Protein 7EOF (pdb70)

Radius of gyration: 23.8 Å; Cα contacts (8 Å, |Δi|>4): 632; chains: 2; bounding box: 89×58×44 Å

Foldseek 3Di:
DKKWWWDADPVRDIKIKIWDQDLQVLLVCLVQPDQQKKWKAWDPAHWIIMIIGHDPPDDPVNDDPVVVVLRNLVRQCRTPPSLPDFKTKMKMFGSVQWADDPVDDRRDTDGNDPVRIDIDIGGGHDVVSVVNRVVGMDDDDDDRNVVSVVVVVVVVVVVVVVVVVVVVVVVVVVVVVVVVD/DKKWFWDADPVRDIKIKIWRPDLVVVVVCLVLPAQQKKWKAWPPAAWTIMIIRHDVPDDPVNDDPRVVLLRNLVRQCGTPVRVPDFKTKMKMFGSVQWADDPVDDRRDIHGPDPVRIDIDIHGGHDPVSVVNRVVRMDDDDDDRNVVSVVVVVVVVVVVVVVVVVVVVVVVVVCVVVVVD

Structure (mmCIF, N/CA/C/O backbone):
data_7EOF
#
_entry.id   7EOF
#
_cell.length_a   74.028
_cell.length_b   74.795
_cell.length_c   103.618
_cell.angle_alpha   90.000
_cell.angle_beta   90.000
_cell.angle_gamma   90.000
#
_symmetry.space_group_name_H-M   'P 21 21 21'
#
loop_
_entity.id
_entity.type
_entity.pdbx_description
1 polymer "DNA (5'-D(*GP*AP*TP*CP*TP*AP*CP*TP*AP*GP*TP*GP*AP*TP*CP*T)-3')"
2 polymer "DNA (5'-D(*CP*AP*GP*AP*TP*CP*AP*CP*TP*AP*GP*TP*AP*GP*AP*T)-3')"
3 polymer 'Coiled-coil domain-containing protein 25'
#
loop_
_atom_site.group_PDB
_atom_site.id
_atom_site.type_symbol
_atom_site.label_atom_id
_atom_site.label_alt_id
_atom_site.label_comp_id
_atom_site.label_asym_id
_atom_site.label_entity_id
_atom_site.label_seq_id
_atom_site.pdbx_PDB_ins_code
_atom_site.Cartn_x
_atom_site.Cartn_y
_atom_site.Cartn_z
_atom_site.occupancy
_atom_site.B_iso_or_equiv
_atom_site.auth_seq_id
_atom_site.auth_comp_id
_atom_site.auth_asym_id
_atom_site.auth_atom_id
_atom_site.pdbx_PDB_model_num
ATOM 651 N N . MET C 3 14 ? -31.440 38.027 43.164 1.00 41.59 1 MET B N 1
ATOM 652 C CA . MET C 3 14 ? -31.346 37.646 41.758 1.00 44.10 1 MET B CA 1
ATOM 653 C C . MET C 3 14 ? -31.279 38.846 40.812 1.00 49.66 1 MET B C 1
ATOM 654 O O . MET C 3 14 ? -32.097 39.763 40.895 1.00 56.96 1 MET B O 1
ATOM 659 N N . VAL C 3 15 ? -30.309 38.813 39.896 1.00 57.96 2 VAL B N 1
ATOM 660 C CA . VAL C 3 15 ? -30.043 39.895 38.956 1.00 42.31 2 VAL B CA 1
ATOM 661 C C . VAL C 3 15 ? -30.017 39.327 37.543 1.00 36.84 2 VAL B C 1
ATOM 662 O O . VAL C 3 15 ? -29.621 38.176 37.322 1.00 37.64 2 VAL B O 1
ATOM 666 N N . PHE C 3 16 ? -30.438 40.149 36.578 1.00 36.75 3 PHE B N 1
ATOM 667 C CA . PHE C 3 16 ? -30.378 39.778 35.170 1.00 42.79 3 PHE B CA 1
ATOM 668 C C . PHE C 3 16 ? -29.078 40.269 34.548 1.00 46.30 3 PHE B C 1
ATOM 669 O O . PHE C 3 16 ? -28.601 41.364 34.860 1.00 68.05 3 PHE B O 1
ATOM 677 N N . TYR C 3 17 ? -28.507 39.455 33.659 1.00 37.01 4 TYR B N 1
ATOM 678 C CA . TYR C 3 17 ? -27.247 39.775 33.001 1.00 34.81 4 TYR B CA 1
ATOM 679 C C . TYR C 3 17 ? -27.357 39.559 31.500 1.00 38.86 4 TYR B C 1
ATOM 680 O O . TYR C 3 17 ? -27.934 38.570 31.043 1.00 47.22 4 TYR B O 1
ATOM 689 N N . PHE C 3 18 ? -26.781 40.489 30.742 1.00 37.21 5 PHE B N 1
ATOM 690 C CA . PHE C 3 18 ? -26.774 40.466 29.288 1.00 37.09 5 PHE B CA 1
ATOM 691 C C . PHE C 3 18 ? -25.395 40.886 28.806 1.00 35.75 5 PHE B C 1
ATOM 692 O O . PHE C 3 18 ? -24.590 41.444 29.559 1.00 42.26 5 PHE B O 1
ATOM 700 N N . THR C 3 19 ? -25.138 40.644 27.525 1.00 37.56 6 THR B N 1
ATOM 701 C CA . THR C 3 19 ? -23.883 41.029 26.898 1.00 36.89 6 THR B CA 1
ATOM 702 C C . THR C 3 19 ? -24.180 41.748 25.592 1.00 44.63 6 THR B C 1
ATOM 703 O O . THR C 3 19 ? -25.032 41.305 24.814 1.00 49.57 6 THR B O 1
ATOM 707 N N . SER C 3 20 ? -23.489 42.865 25.365 1.00 44.63 7 SER B N 1
ATOM 708 C CA . SER C 3 20 ? -23.618 43.663 24.150 1.00 52.05 7 SER B CA 1
ATOM 709 C C . SER C 3 20 ? -22.252 43.746 23.478 1.00 59.54 7 SER B C 1
ATOM 710 O O . SER C 3 20 ? -21.330 44.373 24.010 1.00 65.22 7 SER B O 1
ATOM 713 N N . SER C 3 21 ? -22.121 43.112 22.317 1.00 69.69 8 SER B N 1
ATOM 714 C CA . SER C 3 21 ? -20.908 43.235 21.524 1.00 73.59 8 SER B CA 1
ATOM 715 C C . SER C 3 21 ? -20.967 44.494 20.667 1.00 75.48 8 SER B C 1
ATOM 716 O O . SER C 3 21 ? -22.037 44.916 20.219 1.00 80.82 8 SER B O 1
ATOM 719 N N . SER C 3 22 ? -19.804 45.098 20.447 1.00 85.12 9 SER B N 1
ATOM 720 C CA . SER C 3 22 ? -19.675 46.278 19.601 1.00 84.26 9 SER B CA 1
ATOM 721 C C . SER C 3 22 ? -18.800 45.952 18.393 1.00 94.88 9 SER B C 1
ATOM 722 O O . SER C 3 22 ? -18.258 44.851 18.266 1.00 92.57 9 SER B O 1
ATOM 725 N N . VAL C 3 23 ? -18.656 46.937 17.502 1.00 91.76 10 VAL B N 1
ATOM 726 C CA . VAL C 3 23 ? -17.786 46.784 16.341 1.00 90.63 10 VAL B CA 1
ATOM 727 C C . VAL C 3 23 ? -16.315 46.864 16.711 1.00 99.61 10 VAL B C 1
ATOM 728 O O . VAL C 3 23 ? -15.457 46.499 15.900 1.00 99.43 10 VAL B O 1
ATOM 732 N N . ASN C 3 24 ? -16.008 47.331 17.921 1.00 98.63 11 ASN B N 1
ATOM 733 C CA . ASN C 3 24 ? -14.651 47.377 18.449 1.00 100.13 11 ASN B CA 1
ATOM 734 C C . ASN C 3 24 ? -14.113 46.002 18.816 1.00 97.53 11 ASN B C 1
ATOM 735 O O . ASN C 3 24 ? -12.957 45.913 19.246 1.00 96.06 11 ASN B O 1
ATOM 737 N N . SER C 3 25 ? -14.927 44.951 18.685 1.00 92.63 12 SER B N 1
ATOM 738 C CA . SER C 3 25 ? -14.578 43.597 19.122 1.00 92.97 12 SER B CA 1
ATOM 739 C C . SER C 3 25 ? -14.405 43.536 20.636 1.00 83.49 12 SER B C 1
ATOM 740 O O . SER C 3 25 ? -13.667 42.697 21.158 1.00 88.60 12 SER B O 1
ATOM 743 N N . SER C 3 26 ? -15.090 44.430 21.345 1.00 73.76 13 SER B N 1
ATOM 744 C CA . SER C 3 26 ? -15.106 44.458 22.800 1.00 71.41 13 SER B CA 1
ATOM 745 C C . SER C 3 26 ? -16.541 44.302 23.276 1.00 68.08 13 SER B C 1
ATOM 746 O O . SER C 3 26 ? -17.441 44.989 22.781 1.00 81.41 13 SER B O 1
ATOM 749 N N . ALA C 3 27 ? -16.754 43.408 24.234 1.00 57.31 14 ALA B N 1
ATOM 750 C CA . ALA C 3 27 ? -18.085 43.127 24.746 1.00 46.35 14 ALA B CA 1
ATOM 751 C C . ALA C 3 27 ? -18.302 43.838 26.074 1.00 51.82 14 ALA B C 1
ATOM 752 O O . ALA C 3 27 ? -17.376 44.005 26.870 1.00 55.93 14 ALA B O 1
ATOM 754 N N . TYR C 3 28 ? -19.541 44.263 26.299 1.00 48.04 15 TYR B N 1
ATOM 755 C CA . TYR C 3 28 ? -19.926 44.972 27.508 1.00 36.44 15 TYR B CA 1
ATOM 756 C C . TYR C 3 28 ? -20.981 44.175 28.259 1.00 33.49 15 TYR B C 1
ATOM 757 O O . TYR C 3 28 ? -21.856 43.559 27.646 1.00 46.21 15 TYR B O 1
ATOM 766 N N . THR C 3 29 ? -20.893 44.186 29.585 1.00 30.05 16 THR B N 1
ATOM 767 C CA . THR C 3 29 ? -21.873 43.516 30.429 1.00 29.19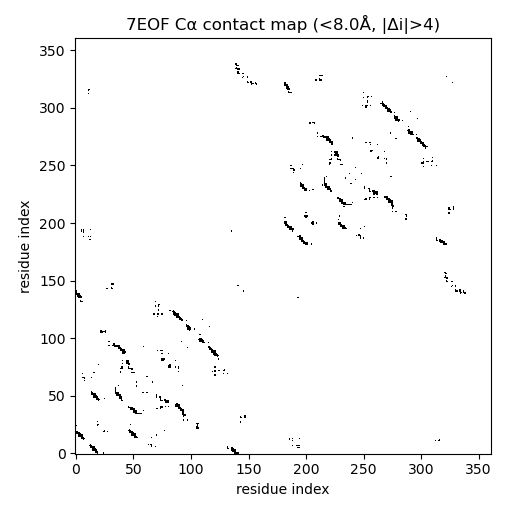 16 THR B CA 1
ATOM 768 C C . THR C 3 29 ? -22.955 44.505 30.840 1.00 31.17 16 THR B C 1
ATOM 769 O O . THR C 3 29 ? -22.660 45.650 31.188 1.00 42.66 16 THR B O 1
ATOM 773 N N . ILE C 3 30 ? -24.209 44.061 30.788 1.00 33.27 17 ILE B N 1
ATOM 774 C CA . ILE C 3 30 ? -25.360 44.889 31.143 1.00 29.40 17 ILE B CA 1
ATOM 775 C C . ILE C 3 30 ? -26.203 44.117 32.144 1.00 30.07 17 ILE B C 1
ATOM 776 O O . ILE C 3 30 ? -26.807 43.103 31.788 1.00 56.93 17 ILE B O 1
ATOM 781 N N . TYR C 3 31 ? -26.291 44.608 33.375 1.00 29.03 18 TYR B N 1
ATOM 782 C CA . TYR C 3 31 ? -27.086 43.928 34.389 1.00 29.90 18 TYR B CA 1
ATOM 783 C C . TYR C 3 31 ? -28.289 44.780 34.770 1.00 46.53 18 TYR B C 1
ATOM 784 O O . TYR C 3 31 ? -28.178 46.002 34.891 1.00 52.40 18 TYR B O 1
ATOM 793 N N . MET C 3 32 ? -29.440 44.130 34.938 1.00 32.55 19 MET B N 1
ATOM 794 C CA . MET C 3 32 ? -30.698 44.807 35.221 1.00 33.87 19 MET B CA 1
ATOM 795 C C . MET C 3 32 ? -31.410 44.125 36.377 1.00 38.78 19 MET B C 1
ATOM 796 O O . MET C 3 32 ? -31.563 42.893 36.379 1.00 36.12 19 MET B O 1
ATOM 801 N N . GLY C 3 33 ? -31.757 44.906 37.400 1.00 40.99 20 GLY B N 1
ATOM 802 C CA . GLY C 3 33 ? -32.857 44.549 38.286 1.00 60.72 20 GLY B CA 1
ATOM 803 C C . GLY C 3 33 ? -34.151 45.223 37.860 1.00 74.17 20 GLY B C 1
ATOM 804 O O . GLY C 3 33 ? -34.150 46.352 37.371 1.00 71.42 20 GLY B O 1
ATOM 805 N N . LYS C 3 34 ? -35.266 44.513 38.043 1.00 87.65 21 LYS B N 1
ATOM 806 C CA . LYS C 3 34 ? -36.599 45.096 37.949 1.00 69.03 21 LYS B CA 1
ATOM 807 C C . LYS C 3 34 ? -37.253 45.330 39.308 1.00 60.20 21 LYS B C 1
ATOM 808 O O . LYS C 3 34 ? -38.345 45.902 39.368 1.00 53.52 21 LYS B O 1
ATOM 814 N N . ASP C 3 35 ? -36.610 44.919 40.394 1.00 60.74 22 ASP B N 1
ATOM 815 C CA . ASP C 3 35 ? -37.229 44.887 41.713 1.00 57.94 22 ASP B CA 1
ATOM 816 C C . ASP C 3 35 ? -36.732 46.061 42.547 1.00 51.63 22 ASP B C 1
ATOM 817 O O . ASP C 3 35 ? -35.529 46.333 42.584 1.00 57.03 22 ASP B O 1
ATOM 822 N N . LYS C 3 36 ? -37.661 46.732 43.234 1.00 49.02 23 LYS B N 1
ATOM 823 C CA . LYS C 3 36 ? -37.319 47.920 44.015 1.00 59.16 23 LYS B CA 1
ATOM 824 C C . LYS C 3 36 ? -36.264 47.611 45.073 1.00 58.30 23 LYS B C 1
ATOM 825 O O . LYS C 3 36 ? -35.300 48.368 45.251 1.00 59.55 23 LYS B O 1
ATOM 831 N N . TYR C 3 37 ? -36.434 46.500 45.792 1.00 50.96 24 TYR B N 1
ATOM 832 C CA . TYR C 3 37 ? -35.420 46.087 46.755 1.00 57.53 24 TYR B CA 1
ATOM 833 C C . TYR C 3 37 ? -34.127 45.699 46.047 1.00 44.81 24 TYR B C 1
ATOM 834 O O . TYR C 3 37 ? -33.038 46.157 46.421 1.00 54.37 24 TYR B O 1
ATOM 843 N N . GLU C 3 38 ? -34.230 44.862 45.011 1.00 45.13 25 GLU B N 1
ATOM 844 C CA . GLU C 3 38 ? -33.051 44.513 44.227 1.00 42.36 25 GLU B CA 1
ATOM 845 C C . GLU C 3 38 ? -32.395 45.756 43.643 1.00 40.41 25 GLU B C 1
ATOM 846 O O . GLU C 3 38 ? -31.165 45.838 43.568 1.00 38.35 25 GLU B O 1
ATOM 852 N N . ASN C 3 39 ? -33.202 46.737 43.229 1.00 43.89 26 ASN B N 1
ATOM 853 C CA . ASN C 3 39 ? -32.644 48.003 42.768 1.00 38.21 26 ASN B CA 1
ATOM 854 C C . ASN C 3 39 ? -31.892 48.715 43.880 1.00 40.84 26 ASN B C 1
ATOM 855 O O . ASN C 3 39 ? -30.888 49.384 43.616 1.00 42.32 26 ASN B O 1
ATOM 860 N N . GLU C 3 40 ? -32.360 48.592 45.125 1.00 40.14 27 GLU B N 1
ATOM 861 C CA . GLU C 3 40 ? -31.606 49.151 46.243 1.00 51.72 27 GLU B CA 1
ATOM 862 C C . GLU C 3 40 ? -30.261 48.455 46.397 1.00 55.87 27 GLU B C 1
ATOM 863 O O . GLU C 3 40 ? -29.231 49.109 46.597 1.00 57.16 27 GLU B O 1
ATOM 869 N N . ASP C 3 41 ? -30.248 47.122 46.305 1.00 50.26 28 ASP B N 1
ATOM 870 C CA . ASP C 3 41 ? -28.985 46.403 46.44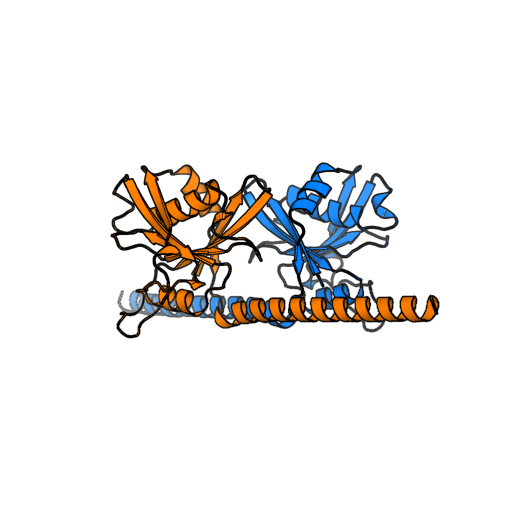8 1.00 47.55 28 ASP B CA 1
ATOM 871 C C . ASP C 3 41 ? -28.026 46.704 45.302 1.00 41.89 28 ASP B C 1
ATOM 872 O O . ASP C 3 41 ? -26.807 46.729 45.509 1.00 34.54 28 ASP B O 1
ATOM 877 N N . LEU C 3 42 ? -28.545 46.931 44.095 1.00 37.64 29 LEU B N 1
ATOM 878 C CA . LEU C 3 42 ? -27.670 47.315 42.995 1.00 31.04 29 LEU B CA 1
ATOM 879 C C . LEU C 3 42 ? -27.166 48.739 43.163 1.00 47.79 29 LEU B C 1
ATOM 880 O O . LEU C 3 42 ? -26.021 49.034 42.808 1.00 56.74 29 LEU B O 1
ATOM 885 N N . ILE C 3 43 ? -28.001 49.628 43.704 1.00 39.30 30 ILE B N 1
ATOM 886 C CA . ILE C 3 43 ? -27.561 50.989 43.986 1.00 32.26 30 ILE B CA 1
ATOM 887 C C . ILE C 3 43 ? -26.455 50.984 45.031 1.00 32.10 30 ILE B C 1
ATOM 888 O O . ILE C 3 43 ? -25.482 51.741 44.927 1.00 61.77 30 ILE B O 1
ATOM 893 N N . LYS C 3 44 ? -26.574 50.120 46.041 1.00 33.28 31 LYS B N 1
ATOM 894 C CA . LYS C 3 44 ? -25.572 50.060 47.100 1.00 36.51 31 LYS B CA 1
ATOM 895 C C . LYS C 3 44 ? -24.203 49.690 46.545 1.00 35.44 31 LYS B C 1
ATOM 896 O O . LYS C 3 44 ? -23.220 50.412 46.742 1.00 48.11 31 LYS B O 1
ATOM 902 N N . HIS C 3 45 ? -24.122 48.552 45.862 1.00 30.15 32 HIS B N 1
ATOM 903 C CA . HIS C 3 45 ? -22.864 47.894 45.537 1.00 28.61 32 HIS B CA 1
ATOM 904 C C . HIS C 3 45 ? -22.350 48.180 44.129 1.00 29.86 32 HIS B C 1
ATOM 905 O O . HIS C 3 45 ? -21.404 47.519 43.690 1.00 35.23 32 HIS B O 1
ATOM 912 N N . GLY C 3 46 ? -22.971 49.100 43.395 1.00 26.41 33 GLY B N 1
ATOM 913 C CA . GLY C 3 46 ? -22.496 49.406 42.056 1.00 24.97 33 GLY B CA 1
ATOM 914 C C . GLY C 3 46 ? -21.036 49.817 42.041 1.00 24.04 33 GLY B C 1
ATOM 915 O O . GLY C 3 46 ? -20.489 50.311 43.029 1.00 34.06 33 GLY B O 1
ATOM 916 N N . TRP C 3 47 ? -20.383 49.574 40.897 1.00 27.14 34 TRP B N 1
ATOM 917 C CA . TRP C 3 47 ? -18.976 49.870 40.666 1.00 21.65 34 TRP B CA 1
ATOM 918 C C . TRP C 3 47 ? -18.799 51.255 40.059 1.00 23.92 34 TRP B C 1
ATOM 919 O O . TRP C 3 47 ? -19.717 51.799 39.440 1.00 35.78 34 TRP B O 1
ATOM 930 N N . PRO C 3 48 ? -17.612 51.850 40.202 1.00 20.93 35 PRO B N 1
ATOM 931 C CA . PRO C 3 48 ? -17.345 53.124 39.514 1.00 27.92 35 PRO B CA 1
ATOM 932 C C . PRO C 3 48 ? -17.400 53.026 37.998 1.00 24.00 35 PRO B C 1
ATOM 933 O O . PRO C 3 48 ? -17.606 54.049 37.335 1.00 32.84 35 PRO B O 1
ATOM 937 N N . GLU C 3 49 ? -17.229 51.840 37.425 1.00 19.70 36 GLU B N 1
ATOM 938 C CA . GLU C 3 49 ? -17.275 51.677 35.980 1.00 19.54 36 GLU B CA 1
ATOM 939 C C . GLU C 3 49 ? -18.691 51.505 35.444 1.00 33.52 36 GLU B C 1
ATOM 940 O O . GLU C 3 49 ? -18.860 51.322 34.235 1.00 47.71 36 GLU B O 1
ATOM 946 N N . ASP C 3 50 ? -19.706 51.559 36.304 1.00 33.98 37 ASP B N 1
ATOM 947 C CA . ASP C 3 50 ? -21.078 51.279 35.903 1.00 28.84 37 ASP B CA 1
ATOM 948 C C . ASP C 3 50 ? -21.835 52.558 35.564 1.00 38.06 37 ASP B C 1
ATOM 949 O O . ASP C 3 50 ? -21.642 53.602 36.195 1.00 52.51 37 ASP B O 1
ATOM 954 N N . ILE C 3 51 ? -22.703 52.458 34.561 1.00 23.03 38 ILE B N 1
ATOM 955 C CA . ILE C 3 51 ? -23.527 53.554 34.072 1.00 30.35 38 ILE B CA 1
ATOM 956 C C . ILE C 3 51 ? -24.985 53.186 34.311 1.00 37.93 38 ILE B C 1
ATOM 957 O O . ILE C 3 51 ? -25.430 52.097 33.927 1.0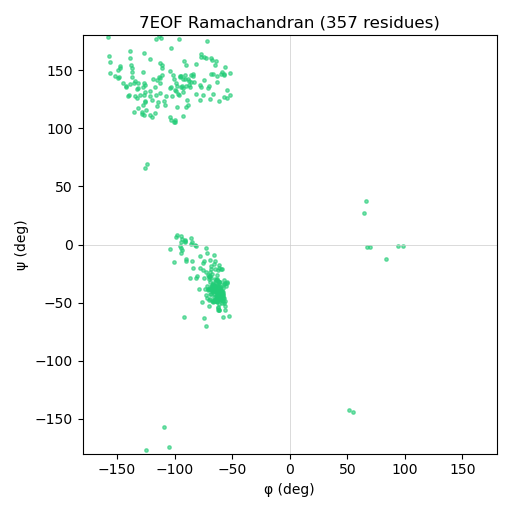0 29.60 38 ILE B O 1
ATOM 962 N N . TRP C 3 52 ? -25.719 54.095 34.939 1.00 35.83 39 TRP B N 1
ATOM 963 C CA . TRP C 3 52 ? -27.094 53.874 35.362 1.00 32.23 39 TRP B CA 1
ATOM 964 C C . TRP C 3 52 ? -28.050 54.440 34.321 1.00 30.78 39 TRP B C 1
ATOM 965 O O . TRP C 3 52 ? -27.913 55.596 33.906 1.00 49.21 39 TRP B O 1
ATOM 976 N N . PHE C 3 53 ? -29.015 53.619 33.914 1.00 37.91 40 PHE B N 1
ATOM 977 C CA . PHE C 3 53 ? -29.985 53.923 32.871 1.00 41.77 40 PHE B CA 1
ATOM 978 C C . PHE C 3 53 ? -31.384 53.725 33.425 1.00 34.55 40 PHE B C 1
ATOM 979 O O . PHE C 3 53 ? -31.686 52.672 34.004 1.00 43.56 40 PHE B O 1
ATOM 987 N N . HIS C 3 54 ? -32.237 54.721 33.205 1.00 36.47 41 HIS B N 1
ATOM 988 C CA . HIS C 3 54 ? -33.632 54.672 33.609 1.00 38.87 41 HIS B CA 1
ATOM 989 C C . HIS C 3 54 ? -34.432 55.504 32.621 1.00 41.11 41 HIS B C 1
ATOM 990 O O . HIS C 3 54 ? -33.915 56.461 32.045 1.00 49.86 41 HIS B O 1
ATOM 997 N N . VAL C 3 55 ? -35.691 55.125 32.410 1.00 43.51 42 VAL B N 1
ATOM 998 C CA . VAL C 3 55 ? -36.580 55.982 31.640 1.00 46.19 42 VAL B CA 1
ATOM 999 C C . VAL C 3 55 ? -36.827 57.263 32.431 1.00 47.27 42 VAL B C 1
ATOM 1000 O O . VAL C 3 55 ? -36.849 57.262 33.670 1.00 47.03 42 VAL B O 1
ATOM 1004 N N . ASP C 3 56 ? -37.002 58.373 31.712 1.00 48.79 43 ASP B N 1
ATOM 1005 C CA . ASP C 3 56 ? -36.940 59.692 32.331 1.00 50.98 43 ASP B CA 1
ATOM 1006 C C . ASP C 3 56 ? -38.157 59.986 33.197 1.00 68.19 43 ASP B C 1
ATOM 1007 O O . ASP C 3 56 ? -38.049 60.053 34.426 1.00 87.66 43 ASP B O 1
ATOM 1012 N N . LYS C 3 57 ? -39.317 60.176 32.572 1.00 55.68 44 LYS B N 1
ATOM 1013 C CA . LYS C 3 57 ? -40.497 60.603 33.312 1.00 68.43 44 LYS B CA 1
ATOM 1014 C C . LYS C 3 57 ? -41.245 59.452 33.973 1.00 70.53 44 LYS B C 1
ATOM 1015 O O .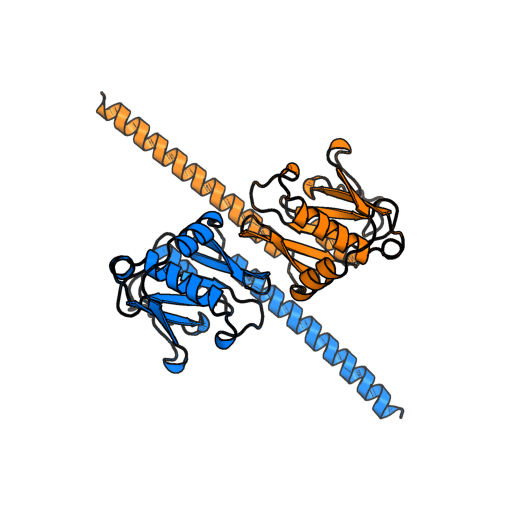 LYS C 3 57 ? -41.996 59.689 34.925 1.00 78.57 44 LYS B O 1
ATOM 1017 N N . LEU C 3 58 ? -41.048 58.224 33.514 1.00 60.49 45 LEU B N 1
ATOM 1018 C CA . LEU C 3 58 ? -41.917 57.115 33.873 1.00 59.16 45 LEU B CA 1
ATOM 1019 C C . LEU C 3 58 ? -41.173 56.109 34.742 1.00 56.35 45 LEU B C 1
ATOM 1020 O O . LEU C 3 58 ? -39.980 56.247 35.024 1.00 57.21 45 LEU B O 1
ATOM 1025 N N . SER C 3 59 ? -41.897 55.075 35.157 1.00 66.53 46 SER B N 1
ATOM 1026 C CA . SER C 3 59 ? -41.296 53.983 35.905 1.00 64.82 46 SER B CA 1
ATOM 1027 C C . SER C 3 59 ? -40.658 52.991 34.947 1.00 58.58 46 SER B C 1
ATOM 1028 O O . SER C 3 59 ? -41.204 52.685 33.884 1.00 59.69 46 SER B O 1
ATOM 1031 N N . SER C 3 60 ? -39.487 52.497 35.328 1.00 50.17 47 SER B N 1
ATOM 1032 C CA . SER C 3 60 ? -38.782 51.525 34.513 1.00 48.34 47 SER B CA 1
ATOM 1033 C C . SER C 3 60 ? -37.833 50.758 35.409 1.00 45.91 47 SER B C 1
ATOM 1034 O O . SER C 3 60 ? -37.497 51.202 36.510 1.00 47.06 47 SER B O 1
ATOM 1037 N N . ALA C 3 61 ? -37.397 49.605 34.919 1.00 44.93 48 ALA B N 1
ATOM 1038 C CA . ALA C 3 61 ? -36.339 48.887 35.602 1.00 42.60 48 ALA B CA 1
ATOM 1039 C C . ALA C 3 61 ? -35.056 49.712 35.577 1.00 40.03 48 ALA B C 1
ATOM 1040 O O . ALA C 3 61 ? -34.881 50.618 34.758 1.00 39.86 48 ALA B O 1
ATOM 1042 N N . HIS C 3 62 ? -34.166 49.412 36.517 1.00 38.29 49 HIS B N 1
ATOM 1043 C CA . HIS C 3 62 ? -32.850 50.037 36.570 1.00 37.51 49 HIS B CA 1
ATOM 1044 C C . HIS C 3 62 ? -31.874 49.196 35.757 1.00 34.28 49 HIS B C 1
ATOM 1045 O O . HIS C 3 62 ? -31.633 48.030 36.089 1.00 48.37 49 HIS B O 1
ATOM 1052 N N . VAL C 3 63 ? -31.306 49.781 34.704 1.00 33.49 50 VAL B N 1
ATOM 1053 C CA . VAL C 3 63 ? -30.417 49.057 33.803 1.00 32.43 50 VAL B CA 1
ATOM 1054 C C . VAL C 3 63 ? -29.011 49.622 33.942 1.00 51.31 50 VAL B C 1
ATOM 1055 O O . VAL C 3 63 ? -28.817 50.837 33.867 1.00 38.57 50 VAL B O 1
ATOM 1059 N N . TYR C 3 64 ? -28.031 48.749 34.131 1.00 28.99 51 TYR B N 1
ATOM 1060 C CA . TYR C 3 64 ? -26.651 49.166 34.322 1.00 27.14 51 TYR B CA 1
ATOM 1061 C C . TYR C 3 64 ? -25.772 48.636 33.199 1.00 26.67 51 TYR B C 1
ATOM 1062 O O . TYR C 3 64 ? -25.871 47.465 32.813 1.00 27.35 51 TYR B O 1
ATOM 1071 N N . LEU C 3 65 ? -24.909 49.509 32.691 1.00 25.80 52 LEU B N 1
ATOM 1072 C CA . LEU C 3 65 ? -23.893 49.160 31.707 1.00 29.90 52 LEU B CA 1
ATOM 1073 C C . LEU C 3 65 ? -22.532 49.223 32.381 1.00 25.31 52 LEU B C 1
ATOM 1074 O O . LEU C 3 65 ? -22.154 50.268 32.910 1.00 26.27 52 LEU B O 1
ATOM 1079 N N . ARG C 3 66 ? -21.781 48.131 32.341 1.00 28.73 53 ARG B N 1
ATOM 1080 C CA . ARG C 3 66 ? -20.492 48.075 33.017 1.00 22.41 53 ARG B CA 1
ATOM 1081 C C . ARG C 3 66 ? -19.387 48.319 31.998 1.00 22.27 53 ARG B C 1
ATOM 1082 O O . ARG C 3 66 ? -19.074 47.444 31.186 1.00 33.32 53 ARG B O 1
ATOM 1090 N N . LEU C 3 67 ? -18.785 49.502 32.069 1.00 28.18 54 LEU B N 1
ATOM 1091 C CA . LEU C 3 67 ? -17.689 49.903 31.206 1.00 21.50 54 LEU B CA 1
ATOM 1092 C C . LEU C 3 67 ? -16.408 49.192 31.614 1.00 27.98 54 LEU B C 1
ATOM 1093 O O . LEU C 3 67 ? -16.279 48.686 32.732 1.00 35.46 54 LEU B O 1
ATOM 1098 N N . HIS C 3 68 ? -15.444 49.173 30.698 1.00 34.59 55 HIS B N 1
ATOM 1099 C CA . HIS C 3 68 ? -14.137 48.637 31.040 1.00 29.85 55 HIS B CA 1
ATOM 1100 C C . HIS C 3 68 ? -13.416 49.604 31.976 1.00 32.85 55 HIS B C 1
ATOM 1101 O O . HIS C 3 68 ? -13.877 50.717 32.250 1.00 43.56 55 HIS B O 1
ATOM 1108 N N . LYS C 3 69 ? -12.247 49.183 32.446 1.00 39.12 56 LYS B N 1
ATOM 1109 C CA . LYS C 3 69 ? -11.496 49.988 33.394 1.00 28.07 56 LYS B CA 1
ATOM 1110 C C . LYS C 3 69 ? -10.949 51.228 32.702 1.00 27.38 56 LYS B C 1
ATOM 1111 O O . LYS C 3 69 ? -10.469 51.167 31.568 1.00 26.80 56 LYS B O 1
ATOM 1117 N N . GLY C 3 70 ? -11.057 52.367 33.380 1.00 29.77 57 GLY B N 1
ATOM 1118 C CA . GLY C 3 70 ? -10.600 53.624 32.828 1.00 29.97 57 GLY B CA 1
ATOM 1119 C C . GLY C 3 70 ? -11.417 54.152 31.673 1.00 32.25 57 GLY B C 1
ATOM 1120 O O . GLY C 3 70 ? -11.116 55.241 31.170 1.00 45.65 57 GLY B O 1
ATOM 1121 N N . GLU C 3 71 ? -12.435 53.420 31.230 1.00 31.21 58 GLU B N 1
ATOM 1122 C CA . GLU C 3 71 ? -13.290 53.904 30.159 1.00 22.48 58 GLU B CA 1
ATOM 1123 C C . GLU C 3 71 ? -14.215 54.988 30.692 1.00 23.40 58 GLU B C 1
ATOM 1124 O O . GLU C 3 71 ? -14.715 54.902 31.817 1.00 33.17 58 GLU B O 1
ATOM 1130 N N . ASN C 3 72 ? -14.445 56.008 29.875 1.00 29.26 59 ASN B N 1
ATOM 1131 C CA . ASN C 3 72 ? -15.211 57.178 30.276 1.00 43.37 59 ASN B CA 1
ATOM 1132 C C . ASN C 3 72 ? -16.608 57.122 29.673 1.00 46.90 59 ASN B C 1
ATOM 1133 O O . ASN C 3 72 ? -16.813 56.563 28.592 1.00 64.08 59 ASN B O 1
ATOM 1138 N N . ILE C 3 73 ? -17.576 57.694 30.396 1.00 38.75 60 ILE B N 1
ATOM 1139 C CA . ILE C 3 73 ? -18.965 57.669 29.943 1.00 25.66 60 ILE B CA 1
ATOM 1140 C C . ILE C 3 73 ? -19.101 58.270 28.550 1.00 35.84 60 ILE B C 1
ATOM 1141 O O . ILE C 3 73 ? -19.940 57.829 27.754 1.00 43.34 60 ILE B O 1
ATOM 1146 N N . GLU C 3 74 ? -18.275 59.264 28.220 1.00 42.59 61 GLU B N 1
ATOM 1147 C CA . GLU C 3 74 ? -18.339 59.877 26.898 1.00 42.72 61 GLU B CA 1
ATOM 1148 C C . GLU C 3 74 ? -17.888 58.930 25.795 1.00 43.24 61 GLU B C 1
ATOM 1149 O O . GLU C 3 74 ? -18.237 59.144 24.631 1.00 50.59 61 GLU B O 1
ATOM 1155 N N . ASP C 3 75 ? -17.123 57.897 26.133 1.00 47.20 62 ASP B N 1
ATOM 1156 C CA . ASP C 3 75 ? -16.552 56.989 25.149 1.00 48.68 62 ASP B CA 1
ATOM 1157 C C . ASP C 3 75 ? -17.439 55.788 24.856 1.00 45.53 62 ASP B C 1
ATOM 1158 O O . ASP C 3 75 ? -17.021 54.903 24.103 1.00 52.93 62 ASP B O 1
ATOM 1163 N N . ILE C 3 76 ? -18.632 55.721 25.440 1.00 48.10 63 ILE B N 1
ATOM 1164 C CA . ILE C 3 76 ? -19.550 54.612 25.192 1.00 40.32 63 ILE B CA 1
ATOM 1165 C C . ILE C 3 76 ? -19.918 54.594 23.716 1.00 51.63 63 ILE B C 1
ATOM 1166 O O . ILE C 3 76 ? -20.421 55.599 23.193 1.00 76.43 63 ILE B O 1
ATOM 1171 N N . PRO C 3 77 ? -19.685 53.489 23.010 1.00 40.85 64 PRO B N 1
ATOM 1172 C CA . PRO C 3 77 ? -20.116 53.410 21.612 1.00 35.90 64 PRO B CA 1
ATOM 1173 C C . PRO C 3 77 ? -21.623 53.580 21.500 1.00 52.51 64 PRO B C 1
ATOM 1174 O O . PRO C 3 77 ? -22.382 53.188 22.389 1.00 64.33 64 PRO B O 1
ATOM 1178 N N . LYS C 3 78 ? -22.047 54.190 20.392 1.00 39.19 65 LYS B N 1
ATOM 1179 C CA . LYS C 3 78 ? -23.459 54.517 20.217 1.00 42.33 65 LYS B CA 1
ATOM 1180 C C . LYS C 3 78 ? -24.333 53.266 20.234 1.00 58.21 65 LYS B C 1
ATOM 1181 O O . LYS C 3 78 ? -25.426 53.276 20.812 1.00 45.63 65 LYS B O 1
ATOM 1187 N N . GLU C 3 79 ? -23.864 52.173 19.625 1.00 56.94 66 GLU B N 1
ATOM 1188 C CA . GLU C 3 79 ? -24.706 50.985 19.509 1.00 48.61 66 GLU B CA 1
ATOM 1189 C C . GLU C 3 79 ? -24.976 50.352 20.871 1.00 56.89 66 GLU B C 1
ATOM 1190 O O . GLU C 3 79 ? -26.093 49.890 21.131 1.00 63.70 66 GLU B O 1
ATOM 1196 N N . VAL C 3 80 ? -23.975 50.327 21.755 1.00 52.53 67 VAL B N 1
ATOM 1197 C CA . VAL C 3 80 ? -24.176 49.766 23.088 1.00 46.93 67 VAL B CA 1
ATOM 1198 C C . VAL C 3 80 ? -25.076 50.672 23.916 1.00 51.64 67 VAL B C 1
ATOM 1199 O O . VAL C 3 80 ? -25.918 50.199 24.693 1.00 59.30 67 VAL B O 1
ATOM 1203 N N . LEU C 3 81 ? -24.906 51.987 23.772 1.00 50.00 68 LEU B N 1
ATOM 1204 C CA . LEU C 3 81 ? -25.808 52.933 24.418 1.00 36.92 68 LEU B CA 1
ATOM 1205 C C . LEU C 3 81 ? -27.251 52.671 24.007 1.00 43.46 68 LEU B C 1
ATOM 1206 O O . LEU C 3 81 ? -28.130 52.493 24.857 1.00 41.12 68 LEU B O 1
ATOM 1211 N N . MET C 3 82 ? -27.512 52.621 22.700 1.00 40.10 69 MET B N 1
ATOM 1212 C CA . MET C 3 82 ? -28.863 52.344 22.233 1.00 46.59 69 MET B CA 1
ATOM 1213 C C . MET C 3 82 ? -29.340 50.957 22.637 1.00 52.68 69 MET B C 1
ATOM 1214 O O . MET C 3 82 ? -30.551 50.748 22.761 1.00 72.75 69 MET B O 1
ATOM 1219 N N . ASP C 3 83 ? -28.428 50.009 22.850 1.00 47.53 70 ASP B N 1
ATOM 1220 C CA . ASP C 3 83 ? -28.837 48.720 23.398 1.00 47.25 70 ASP B CA 1
ATOM 1221 C C . ASP C 3 83 ? -29.368 48.880 24.816 1.00 40.55 70 ASP B C 1
ATOM 1222 O O . ASP C 3 83 ? -30.444 48.369 25.147 1.00 41.84 70 ASP B O 1
ATOM 1227 N N . CYS C 3 84 ? -28.632 49.604 25.664 1.00 37.97 71 CYS B N 1
ATOM 1228 C CA . CYS C 3 84 ? -29.093 49.832 27.031 1.00 36.67 71 CYS B CA 1
ATOM 1229 C C . CYS C 3 84 ? -30.399 50.615 27.055 1.00 48.80 71 CYS B C 1
ATOM 1230 O O . CYS C 3 84 ? -31.289 50.326 27.863 1.00 67.21 71 CYS B O 1
ATOM 1233 N N . ALA C 3 85 ? -30.533 51.613 26.178 1.00 52.98 72 ALA B N 1
ATOM 1234 C CA . ALA C 3 85 ? -31.748 52.422 26.162 1.00 47.90 72 ALA B CA 1
ATOM 1235 C C . ALA C 3 85 ? -32.938 51.618 25.656 1.00 50.75 72 ALA B C 1
ATOM 1236 O O . ALA C 3 85 ? -34.056 51.767 26.164 1.00 63.60 72 ALA B O 1
ATOM 1238 N N . HIS C 3 86 ? -32.720 50.762 24.655 1.00 48.80 73 HIS B N 1
ATOM 1239 C CA . HIS C 3 86 ? -33.770 49.849 24.216 1.00 57.83 73 HIS B CA 1
ATOM 1240 C C . HIS C 3 86 ? -34.161 48.892 25.333 1.00 68.06 73 HIS B C 1
ATOM 1241 O O . HIS C 3 86 ? -35.342 48.562 25.498 1.00 76.08 73 HIS B O 1
ATOM 1248 N N . LEU C 3 87 ? -33.180 48.441 26.117 1.00 57.60 74 LEU B N 1
ATOM 1249 C CA . LEU C 3 87 ? -33.463 47.504 27.197 1.00 47.07 74 LEU B CA 1
ATOM 1250 C C . LEU C 3 87 ? -34.295 48.162 28.292 1.00 53.49 74 LEU B C 1
ATOM 1251 O O . LEU C 3 87 ? -35.304 47.602 28.736 1.00 54.50 74 LEU B O 1
ATOM 1256 N N . VAL C 3 88 ? -33.892 49.356 28.738 1.00 42.75 75 VAL B N 1
ATOM 1257 C CA . VAL C 3 88 ? -34.634 50.029 29.802 1.00 47.74 75 VAL B CA 1
ATOM 1258 C C . VAL C 3 88 ? -35.982 50.533 29.297 1.00 56.36 75 VAL B C 1
ATOM 1259 O O . VAL C 3 88 ? -36.928 50.681 30.080 1.00 47.37 75 VAL B O 1
ATOM 1263 N N . LYS C 3 89 ? -36.102 50.810 27.996 1.00 50.29 76 LYS B N 1
ATOM 1264 C CA . LYS C 3 89 ? -37.402 51.208 27.468 1.00 54.62 76 LYS B CA 1
ATOM 1265 C C . LYS C 3 89 ? -38.350 50.020 27.404 1.00 55.93 76 LYS B C 1
ATOM 1266 O O . LYS C 3 89 ? -39.524 50.134 27.776 1.00 59.27 76 LYS B O 1
ATOM 1272 N N . ALA C 3 90 ? -37.857 48.871 26.937 1.00 52.01 77 ALA B N 1
ATOM 1273 C CA . ALA C 3 90 ? -38.700 47.685 26.863 1.00 54.38 77 ALA B CA 1
ATOM 1274 C C . ALA C 3 90 ? -39.174 47.250 28.241 1.00 53.90 77 ALA B C 1
ATOM 1275 O O . ALA C 3 90 ? -40.278 46.711 28.377 1.00 77.15 77 ALA B O 1
ATOM 1277 N N . ASN C 3 91 ? -38.365 47.477 29.269 1.00 50.85 78 ASN B N 1
ATOM 1278 C CA . ASN C 3 91 ? -38.709 47.106 30.633 1.00 50.47 78 ASN B CA 1
ATOM 1279 C C . ASN C 3 91 ? -39.352 48.244 31.413 1.00 51.02 78 ASN B C 1
ATOM 1280 O O . ASN C 3 91 ? -39.531 48.122 32.628 1.00 52.14 78 ASN B O 1
ATOM 1285 N N . SER C 3 92 ? -39.660 49.358 30.757 1.00 58.41 79 SER B N 1
ATOM 1286 C CA . SER C 3 92 ? -40.491 50.382 31.372 1.00 61.24 79 SER B CA 1
ATOM 1287 C C . SER C 3 92 ? -41.957 49.992 31.243 1.00 67.05 79 SER B C 1
ATOM 1288 O O . SER C 3 92 ? -42.425 49.657 30.150 1.00 60.40 79 SER B O 1
ATOM 1291 N N . ILE C 3 93 ? -42.677 50.042 32.366 1.00 65.91 80 ILE B N 1
ATOM 1292 C CA . ILE C 3 93 ? -44.075 49.615 32.389 1.00 68.52 80 ILE B CA 1
ATOM 1293 C C . ILE C 3 93 ? -44.883 50.386 31.351 1.00 73.98 80 ILE B C 1
ATOM 1294 O O . ILE C 3 93 ? -45.533 49.799 30.478 1.00 68.41 80 ILE B O 1
ATOM 1299 N N . GLN C 3 94 ? -44.858 51.716 31.437 1.00 74.66 81 GLN B N 1
ATOM 1300 C CA . GLN C 3 94 ? -45.512 52.543 30.430 1.00 78.73 81 GLN B CA 1
ATOM 1301 C C . GLN C 3 94 ? -44.653 52.734 29.186 1.00 86.14 81 GLN B C 1
ATOM 1302 O O . GLN C 3 94 ? -45.194 52.915 28.089 1.00 94.64 81 GLN B O 1
ATOM 1308 N N . GLY C 3 95 ? -43.327 52.694 29.336 1.00 85.68 82 GLY B N 1
ATOM 1309 C CA . GLY C 3 95 ? -42.446 53.121 28.262 1.00 61.55 82 GLY B CA 1
ATOM 1310 C C . GLY C 3 95 ? -42.456 52.219 27.046 1.00 62.74 82 GLY B C 1
ATOM 1311 O O . GLY C 3 95 ? -42.204 52.680 25.929 1.00 63.55 82 GLY B O 1
ATOM 1312 N N . CYS C 3 96 ? -42.738 50.929 27.234 1.00 63.18 83 CYS B N 1
ATOM 1313 C CA . CYS C 3 96 ? -42.775 50.011 26.103 1.00 64.80 83 CYS B CA 1
ATOM 1314 C C . CYS C 3 96 ? -43.908 50.315 25.132 1.00 69.24 83 CYS B C 1
ATOM 1315 O O . CYS C 3 96 ? -43.949 49.719 24.050 1.00 78.56 83 CYS B O 1
ATOM 1318 N N . LYS C 3 97 ? -44.823 51.216 25.488 1.00 72.18 84 LYS B N 1
ATOM 1319 C CA . LYS C 3 97 ? -45.885 51.657 24.590 1.00 75.65 84 LYS B CA 1
ATOM 1320 C C . LYS C 3 97 ? -45.466 52.899 23.807 1.00 76.50 84 LYS B C 1
ATOM 1321 O O . LYS C 3 97 ? -45.399 52.871 22.574 1.00 79.28 84 LYS B O 1
ATOM 1327 N N . MET C 3 98 ? -45.201 53.994 24.519 1.00 74.11 85 MET B N 1
ATOM 1328 C CA . MET C 3 98 ? -44.834 55.263 23.900 1.00 74.40 85 MET B CA 1
ATOM 1329 C C . MET C 3 98 ? -43.634 55.095 22.973 1.00 72.43 85 MET B C 1
ATOM 1330 O O . MET C 3 98 ? -42.644 54.451 23.331 1.00 83.89 85 MET B O 1
ATOM 1335 N N . ASN C 3 99 ? -43.734 55.658 21.765 1.00 75.01 86 ASN B N 1
ATOM 1336 C CA . ASN C 3 99 ? -42.755 55.403 20.713 1.00 79.33 86 ASN B CA 1
ATOM 1337 C C . ASN C 3 99 ? -41.577 56.372 20.693 1.00 92.46 86 ASN B C 1
ATOM 1338 O O . ASN C 3 99 ? -40.575 56.083 20.031 1.00 92.70 86 ASN B O 1
ATOM 1343 N N . ASN C 3 100 ? -41.652 57.502 21.388 1.00 89.11 87 ASN B N 1
ATOM 1344 C CA . ASN C 3 100 ? -40.500 58.385 21.550 1.00 80.67 87 ASN B CA 1
ATOM 1345 C C . ASN C 3 100 ? -40.325 58.622 23.039 1.00 81.35 87 ASN B C 1
ATOM 1346 O O . ASN C 3 100 ? -41.160 59.283 23.665 1.00 91.62 87 ASN B O 1
ATOM 1351 N N . VAL C 3 101 ? -39.247 58.095 23.610 1.00 76.02 88 VAL B N 1
ATOM 1352 C CA . VAL C 3 101 ? -39.082 58.143 25.057 1.00 71.43 88 VAL B CA 1
ATOM 1353 C C . VAL C 3 101 ? -37.649 58.509 25.397 1.00 67.32 88 VAL B C 1
ATOM 1354 O O . VAL C 3 101 ? -36.707 58.098 24.715 1.00 67.21 88 VAL B O 1
ATOM 1358 N N . ASN C 3 102 ? -37.491 59.282 26.462 1.00 58.93 89 ASN B N 1
ATOM 1359 C CA . ASN C 3 102 ? -36.192 59.770 26.888 1.00 54.55 89 ASN B CA 1
ATOM 1360 C C . ASN C 3 102 ? -35.637 58.861 27.971 1.00 60.62 89 ASN B C 1
ATOM 1361 O O . ASN C 3 102 ? -36.324 58.557 28.952 1.00 63.21 89 ASN B O 1
ATOM 1366 N N . VAL C 3 103 ? -34.399 58.421 27.778 1.00 69.27 90 VAL B N 1
ATOM 1367 C CA . VAL C 3 103 ? -33.677 57.595 28.733 1.00 43.13 90 VAL B CA 1
ATOM 1368 C C . VAL C 3 103 ? -32.590 58.458 29.347 1.00 41.24 90 VAL B C 1
ATOM 1369 O O . VAL C 3 103 ? -31.731 58.989 28.632 1.00 50.48 90 VAL B O 1
ATOM 1373 N N . VAL C 3 104 ? -32.642 58.618 30.660 1.00 40.65 91 VAL B N 1
ATOM 1374 C CA . VAL C 3 104 ? -31.597 59.313 31.397 1.00 46.17 91 VAL B CA 1
ATOM 1375 C C . VAL C 3 104 ? -30.584 58.289 31.881 1.00 36.29 91 VAL B C 1
ATOM 1376 O O . VAL C 3 104 ? -30.950 57.216 32.379 1.00 48.54 91 VAL B O 1
ATOM 1380 N N . TYR C 3 105 ? -29.308 58.610 31.712 1.00 34.58 92 TYR B N 1
ATOM 1381 C CA . TYR C 3 105 ? -28.231 57.770 32.200 1.00 36.13 92 TYR B CA 1
ATOM 1382 C C . TYR C 3 105 ? -27.149 58.656 32.790 1.00 32.69 92 TYR B C 1
ATOM 1383 O O . TYR C 3 105 ? -26.841 59.723 32.250 1.00 50.59 92 TYR B O 1
ATOM 1392 N N . THR C 3 106 ? -26.612 58.225 33.925 1.00 29.98 93 THR B N 1
ATOM 1393 C CA . THR C 3 106 ? -25.549 58.944 34.605 1.00 29.24 93 THR B CA 1
ATOM 1394 C C . THR C 3 106 ? -24.662 57.912 35.278 1.00 39.50 93 THR B C 1
ATOM 1395 O O . THR C 3 106 ? -25.135 56.817 35.598 1.00 38.93 93 THR B O 1
ATOM 1399 N N . PRO C 3 107 ? -23.377 58.206 35.469 1.00 41.17 94 PRO B N 1
ATOM 1400 C CA . PRO C 3 107 ? -22.505 57.239 36.143 1.00 30.17 94 PRO B CA 1
ATOM 1401 C C . PRO C 3 107 ? -23.040 56.874 37.519 1.00 33.38 94 PRO B C 1
ATOM 1402 O O . PRO C 3 107 ? -23.657 57.687 38.209 1.00 32.60 94 PRO B O 1
ATOM 1406 N N . TRP C 3 108 ? -22.814 55.615 37.900 1.00 35.60 95 TRP B N 1
ATOM 1407 C CA . TRP C 3 108 ? -23.199 55.170 39.232 1.00 25.37 95 TRP B CA 1
ATOM 1408 C C . TRP C 3 108 ? -22.599 56.061 40.311 1.00 26.08 95 TRP B C 1
ATOM 1409 O O . TRP C 3 108 ? -23.222 56.277 41.357 1.00 33.28 95 TRP B O 1
ATOM 1420 N N . SER C 3 109 ? -21.404 56.606 40.067 1.00 25.28 96 SER B N 1
ATOM 1421 C CA . SER C 3 109 ? -20.790 57.520 41.021 1.00 32.80 96 SER B CA 1
ATOM 1422 C C . SER C 3 109 ? -21.632 58.768 41.245 1.00 40.29 96 SER B C 1
ATOM 1423 O O . SER C 3 109 ? -21.423 59.474 42.238 1.00 43.68 96 SER B O 1
ATOM 1426 N N . ASN C 3 110 ? -22.573 59.057 40.347 1.00 36.96 97 ASN B N 1
ATOM 1427 C CA . ASN C 3 110 ? -23.416 60.239 40.453 1.00 37.72 97 ASN B CA 1
ATOM 1428 C C . ASN C 3 110 ? -24.740 59.974 41.161 1.00 40.21 97 ASN B C 1
ATOM 1429 O O . ASN C 3 110 ? -25.497 60.921 41.398 1.00 49.68 97 ASN B O 1
ATOM 1434 N N . LEU C 3 111 ? -25.037 58.725 41.510 1.00 38.29 98 LEU B N 1
ATOM 1435 C CA . LEU C 3 111 ? -26.302 58.399 42.158 1.00 33.70 98 LEU B CA 1
ATOM 1436 C C . LEU C 3 111 ? -26.240 58.792 43.626 1.00 42.75 98 LEU B C 1
ATOM 1437 O O . LEU C 3 111 ? -25.355 58.339 44.360 1.00 52.95 98 LEU B O 1
ATOM 1442 N N . LYS C 3 112 ? -27.182 59.620 44.058 1.00 42.18 99 LYS B N 1
ATOM 1443 C CA . LYS C 3 112 ? -27.225 60.119 45.425 1.00 49.33 99 LYS B CA 1
ATOM 1444 C C . LYS C 3 112 ? -28.479 59.589 46.105 1.00 60.13 99 LYS B C 1
ATOM 1445 O O . LYS C 3 112 ? -29.597 59.865 45.655 1.00 66.86 99 LYS B O 1
ATOM 1451 N N . LYS C 3 113 ? -28.294 58.830 47.182 1.00 61.21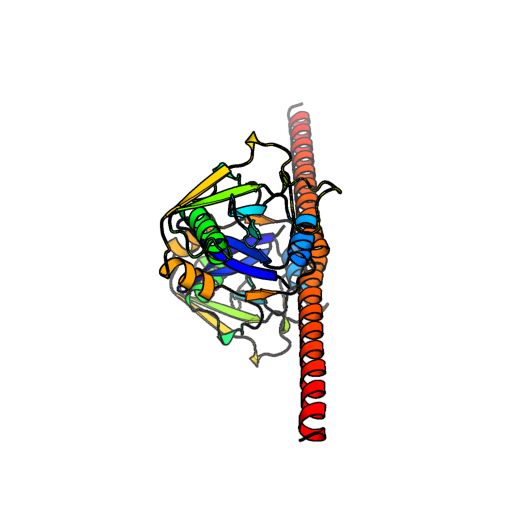 100 LYS B N 1
ATOM 1452 C CA . LYS C 3 113 ? -29.406 58.264 47.936 1.00 65.50 100 LYS B CA 1
ATOM 1453 C C . LYS C 3 113 ? -29.599 59.079 49.207 1.00 81.87 100 LYS B C 1
ATOM 1454 O O . LYS C 3 113 ? -28.804 58.975 50.148 1.00 79.35 100 LYS B O 1
ATOM 1460 N N . THR C 3 114 ? -30.659 59.880 49.238 1.00 79.12 101 THR B N 1
ATOM 1461 C CA . THR C 3 114 ? -31.055 60.582 50.447 1.00 87.77 101 THR B CA 1
ATOM 1462 C C . THR C 3 114 ? -32.036 59.718 51.234 1.00 96.16 101 THR B C 1
ATOM 1463 O O . THR C 3 114 ? -32.807 58.941 50.664 1.00 97.46 101 THR B O 1
ATOM 1467 N N . ALA C 3 115 ? -31.956 59.816 52.561 1.00 99.68 102 ALA B N 1
ATOM 1468 C CA . ALA C 3 115 ? -32.812 59.000 53.411 1.00 93.57 102 ALA B CA 1
ATOM 1469 C C . ALA C 3 115 ? -34.289 59.342 53.268 1.00 89.92 102 ALA B C 1
ATOM 1470 O O . ALA C 3 115 ? -35.133 58.561 53.722 1.00 81.12 102 ALA B O 1
ATOM 1472 N N . ASP C 3 116 ? -34.624 60.483 52.659 1.00 95.96 103 ASP B N 1
ATOM 1473 C CA . ASP C 3 116 ? -36.017 60.784 52.352 1.00 95.24 103 ASP B CA 1
ATOM 1474 C C . ASP C 3 116 ? -36.555 59.933 51.213 1.00 94.28 103 ASP B C 1
ATOM 1475 O O . ASP C 3 116 ? -37.756 59.993 50.928 1.00 100.28 103 ASP B O 1
ATOM 1480 N N . MET C 3 117 ? -35.698 59.153 50.560 1.00 96.97 104 MET B N 1
ATOM 1481 C CA . MET C 3 117 ? -36.061 58.412 49.361 1.00 91.29 104 MET B CA 1
ATOM 1482 C C . MET C 3 117 ? -36.630 57.055 49.748 1.00 87.32 104 MET B C 1
ATOM 1483 O O . MET C 3 117 ? -35.950 56.251 50.395 1.00 90.93 104 MET B O 1
ATOM 1488 N N . ASP C 3 118 ? -37.880 56.810 49.361 1.00 74.54 105 ASP B N 1
ATOM 1489 C CA . ASP C 3 118 ? -38.460 55.488 49.527 1.00 81.15 105 ASP B CA 1
ATOM 1490 C C . ASP C 3 118 ? -37.624 54.465 48.768 1.00 85.75 105 ASP B C 1
ATOM 1491 O O . ASP C 3 118 ? -37.020 54.770 47.739 1.00 88.63 105 ASP B O 1
ATOM 1496 N N . VAL C 3 119 ? -37.584 53.241 49.299 1.00 84.64 106 VAL B N 1
ATOM 1497 C CA . VAL C 3 119 ? -36.648 52.227 48.819 1.00 82.64 106 VAL B CA 1
ATOM 1498 C C . VAL C 3 119 ? -36.799 52.048 47.315 1.00 84.85 106 VAL B C 1
ATOM 1499 O O . VAL C 3 119 ? -37.903 51.835 46.803 1.00 80.26 106 VAL B O 1
ATOM 1503 N N . GLY C 3 120 ? -35.682 52.166 46.600 1.00 81.66 107 GLY B N 1
ATOM 1504 C CA . GLY C 3 120 ? -35.652 51.987 45.165 1.00 77.34 107 GLY B CA 1
ATOM 1505 C C . GLY C 3 120 ? -35.686 53.258 44.343 1.00 82.31 107 GLY B C 1
ATOM 1506 O O . GLY C 3 120 ? -35.651 53.171 43.110 1.00 86.35 107 GLY B O 1
ATOM 1507 N N . GLN C 3 121 ? -35.759 54.428 44.972 1.00 86.45 108 GLN B N 1
ATOM 1508 C CA . GLN C 3 121 ? -35.752 55.698 44.260 1.00 80.11 108 GLN B CA 1
ATOM 1509 C C . GLN C 3 121 ? -34.463 56.443 44.581 1.00 66.25 108 GLN B C 1
ATOM 1510 O O . GLN C 3 121 ? -33.966 56.383 45.710 1.00 67.15 108 GLN B O 1
ATOM 1516 N N . ILE C 3 122 ? -33.917 57.135 43.580 1.00 55.99 109 ILE B N 1
ATOM 1517 C CA . ILE C 3 122 ? -32.548 57.630 43.643 1.00 54.91 109 ILE B CA 1
ATOM 1518 C C . ILE C 3 122 ? -32.486 59.052 43.102 1.00 53.24 109 ILE B C 1
ATOM 1519 O O . ILE C 3 122 ? -33.302 59.459 42.270 1.00 67.25 109 ILE B O 1
ATOM 1524 N N . GLY C 3 123 ? -31.515 59.817 43.606 1.00 44.83 110 GLY B N 1
ATOM 1525 C CA . GLY C 3 123 ? -31.239 61.152 43.142 1.00 50.84 110 GLY B CA 1
ATOM 1526 C C . GLY C 3 123 ? -29.938 61.247 42.369 1.00 58.14 110 GLY B C 1
ATOM 1527 O O . GLY C 3 123 ? -29.429 60.262 41.820 1.00 62.37 110 GLY B O 1
ATOM 1528 N N . PHE C 3 124 ? -29.386 62.459 42.333 1.00 47.77 111 PHE B N 1
ATOM 1529 C CA . PHE C 3 124 ? -28.165 62.725 41.590 1.00 41.09 111 PHE B CA 1
ATOM 1530 C C . PHE C 3 124 ? -27.292 63.708 42.352 1.00 52.21 111 PHE B C 1
ATOM 1531 O O . PHE C 3 124 ? -27.785 64.710 42.879 1.00 45.28 111 PHE B O 1
ATOM 1539 N N . HIS C 3 125 ? -25.989 63.419 42.394 1.00 45.40 112 HIS B N 1
ATOM 1540 C CA . HIS C 3 125 ? -25.040 64.348 42.999 1.00 41.24 112 HIS B CA 1
ATOM 1541 C C . HIS C 3 125 ? -24.875 65.598 42.147 1.00 48.83 112 HIS B C 1
ATOM 1542 O O . HIS C 3 125 ? -24.921 66.723 42.656 1.00 58.73 112 HIS B O 1
ATOM 1549 N N . ARG C 3 126 ? -24.675 65.416 40.845 1.00 41.08 113 ARG B N 1
ATOM 1550 C CA . ARG C 3 126 ? -24.349 66.502 39.932 1.00 40.88 113 ARG B CA 1
ATOM 1551 C C . ARG C 3 126 ? -25.324 66.463 38.766 1.00 41.85 113 ARG B C 1
ATOM 1552 O O . ARG C 3 126 ? -25.399 65.458 38.052 1.00 49.03 113 ARG B O 1
ATOM 1560 N N . GLN C 3 127 ? -26.073 67.552 38.579 1.00 43.44 114 GLN B N 1
ATOM 1561 C CA . GLN C 3 127 ? -27.016 67.618 37.467 1.00 44.04 114 GLN B CA 1
ATOM 1562 C C . GLN C 3 127 ? -26.300 67.700 36.126 1.00 45.28 114 GLN B C 1
ATOM 1563 O O . GLN C 3 127 ? -26.857 67.286 35.103 1.00 43.02 114 GLN B O 1
ATOM 1569 N N . LYS C 3 128 ? -25.078 68.239 36.111 1.00 41.83 115 LYS B N 1
ATOM 1570 C CA . LYS C 3 128 ? -24.310 68.300 34.873 1.00 43.06 115 LYS B CA 1
ATOM 1571 C C . LYS C 3 128 ? -23.968 66.911 34.355 1.00 48.61 115 LYS B C 1
ATOM 1572 O O . LYS C 3 128 ? -23.878 66.709 33.140 1.00 67.68 115 LYS B O 1
ATOM 1578 N N . ASP C 3 129 ? -23.784 65.946 35.252 1.00 44.93 116 ASP B N 1
ATOM 1579 C CA . ASP C 3 129 ? -23.348 64.611 34.867 1.00 45.33 116 ASP B CA 1
ATOM 1580 C C . ASP C 3 129 ? -24.486 63.725 34.380 1.00 41.01 116 ASP B C 1
ATOM 1581 O O . ASP C 3 129 ? -24.237 62.568 34.027 1.00 47.57 116 ASP B O 1
ATOM 1586 N N . VAL C 3 130 ? -25.717 64.221 34.353 1.00 35.45 117 VAL B N 1
ATOM 1587 C CA . VAL C 3 130 ? -26.849 63.445 33.859 1.00 35.81 117 VAL B CA 1
ATOM 1588 C C . VAL C 3 130 ? -26.976 63.670 32.360 1.00 36.35 117 VAL B C 1
ATOM 1589 O O . VAL C 3 130 ? -27.089 64.811 31.900 1.00 48.18 117 VAL B O 1
ATOM 1593 N N . LYS C 3 131 ? -26.968 62.582 31.600 1.00 35.33 118 LYS B N 1
ATOM 1594 C CA . LYS C 3 131 ? -27.104 62.628 30.155 1.00 37.93 118 LYS B CA 1
ATOM 1595 C C . LYS C 3 131 ? -28.423 61.991 29.747 1.00 44.60 118 LYS B C 1
ATOM 1596 O O . LYS C 3 131 ? -28.998 61.180 30.476 1.00 57.37 118 LYS B O 1
ATOM 1602 N N . ILE C 3 132 ? -28.908 62.377 28.574 1.00 39.20 119 ILE B N 1
ATOM 1603 C CA . ILE C 3 132 ? -30.216 61.952 28.102 1.00 48.39 119 ILE B CA 1
ATOM 1604 C C . ILE C 3 132 ? -30.107 61.530 26.644 1.00 50.79 119 ILE B C 1
ATOM 1605 O O . ILE C 3 132 ? -29.393 62.157 25.854 1.00 50.17 119 ILE B O 1
ATOM 1610 N N . VAL C 3 133 ? -30.792 60.444 26.298 1.00 42.36 120 VAL B N 1
ATOM 1611 C CA . VAL C 3 133 ? -30.820 59.932 24.934 1.00 43.59 120 VAL B CA 1
ATOM 1612 C C . VAL C 3 133 ? -32.239 59.478 24.630 1.00 60.11 120 VAL B C 1
ATOM 1613 O O . VAL C 3 133 ? -32.830 58.716 25.401 1.00 64.12 120 VAL B O 1
ATOM 1617 N N . THR C 3 134 ? -32.792 59.951 23.518 1.00 57.19 121 THR B N 1
ATOM 1618 C CA . THR C 3 134 ? -34.153 59.608 23.135 1.00 60.70 121 THR B CA 1
ATOM 1619 C C . THR C 3 134 ? -34.143 58.395 22.217 1.00 64.18 121 THR B C 1
ATOM 1620 O O . THR C 3 134 ? -33.379 58.345 21.248 1.00 75.94 121 THR B O 1
ATOM 1624 N N . VAL C 3 135 ? -34.987 57.419 22.528 1.00 57.66 122 VAL B N 1
ATOM 1625 C CA . VAL C 3 135 ? -35.203 56.261 21.674 1.00 71.74 122 VAL B CA 1
ATOM 1626 C C . VAL C 3 135 ? -36.511 56.455 20.921 1.00 79.38 122 VAL B C 1
ATOM 1627 O O . VAL C 3 135 ? -37.553 56.761 21.526 1.00 85.59 122 VAL B O 1
ATOM 1631 N N . GLU C 3 136 ? -36.444 56.305 19.599 1.00 79.02 123 GLU B N 1
ATOM 1632 C CA . GLU C 3 136 ? -37.607 56.350 18.727 1.00 85.00 123 GLU B CA 1
ATOM 1633 C C . GLU C 3 136 ? -38.102 54.932 18.483 1.00 80.65 123 GLU B C 1
ATOM 1634 O O . GLU C 3 136 ? -37.301 54.022 18.242 1.00 73.15 123 GLU B O 1
ATOM 1640 N N . LYS C 3 137 ? -39.419 54.754 18.559 1.00 78.11 124 LYS B N 1
ATOM 1641 C CA . LYS C 3 137 ? -40.078 53.483 18.282 1.00 90.25 124 LYS B CA 1
ATOM 1642 C C . LYS C 3 137 ? -39.459 52.328 19.059 1.00 86.87 124 LYS B C 1
ATOM 1643 O O . LYS C 3 137 ? -39.024 52.497 20.203 1.00 66.05 124 LYS B O 1
ATOM 1645 N N . LYS C 3 138 ? -39.371 51.167 18.419 1.00 84.25 125 LYS B N 1
ATOM 1646 C CA . LYS C 3 138 ? -38.961 49.936 19.076 1.00 71.64 125 LYS B CA 1
ATOM 1647 C C . LYS C 3 138 ? -38.303 49.045 18.035 1.00 69.96 125 LYS B C 1
ATOM 1648 O O . LYS C 3 138 ? -38.709 49.048 16.870 1.00 97.98 125 LYS B O 1
ATOM 1654 N N . VAL C 3 139 ? -37.289 48.291 18.447 1.00 67.13 126 VAL B N 1
ATOM 1655 C CA . VAL C 3 139 ? -36.569 47.398 17.546 1.00 68.51 126 VAL B CA 1
ATOM 1656 C C . VAL C 3 139 ? -36.606 45.996 18.132 1.00 71.38 126 VAL B C 1
ATOM 1657 O O . VAL C 3 139 ? -36.031 45.748 19.200 1.00 74.68 126 VAL B O 1
ATOM 1661 N N . ASN C 3 140 ? -37.267 45.077 17.428 1.00 72.21 127 ASN B N 1
ATOM 1662 C CA . ASN C 3 140 ? -37.338 43.703 17.909 1.00 73.50 127 ASN B CA 1
ATOM 1663 C C . ASN C 3 140 ? -36.018 42.970 17.724 1.00 71.12 127 ASN B C 1
ATOM 1664 O O . ASN C 3 140 ? -35.703 42.067 18.505 1.00 69.51 127 ASN B O 1
ATOM 1669 N N . GLU C 3 141 ? -35.233 43.340 16.712 1.00 72.01 128 GLU B N 1
ATOM 1670 C CA . GLU C 3 141 ? -33.983 42.632 16.459 1.00 72.94 128 GLU B CA 1
ATOM 1671 C C . GLU C 3 141 ? -32.989 42.839 17.596 1.00 77.49 128 GLU B C 1
ATOM 1672 O O . GLU C 3 141 ? -32.354 41.880 18.055 1.00 74.06 128 GLU B O 1
ATOM 1678 N N . ILE C 3 142 ? -32.845 44.081 18.064 1.00 77.76 129 ILE B N 1
ATOM 1679 C CA . ILE C 3 142 ? -31.949 44.364 19.182 1.00 69.72 129 ILE B CA 1
ATOM 1680 C C . ILE C 3 142 ? -32.375 43.574 20.413 1.00 66.59 129 ILE B C 1
ATOM 1681 O O . ILE C 3 142 ? -31.555 42.924 21.075 1.00 69.65 129 ILE B O 1
ATOM 1686 N N . LEU C 3 143 ? -33.671 43.614 20.732 1.00 61.60 130 LEU B N 1
ATOM 1687 C CA . LEU C 3 143 ? -34.171 42.899 21.900 1.00 57.50 130 LEU B CA 1
ATOM 1688 C C . LEU C 3 143 ? -33.963 41.396 21.773 1.00 65.57 130 LEU B C 1
ATOM 1689 O O . LEU C 3 143 ? -33.681 40.724 22.772 1.00 59.43 130 LEU B O 1
ATOM 1694 N N . ASN C 3 144 ? -34.092 40.851 20.562 1.00 62.92 131 ASN B N 1
ATOM 1695 C CA . ASN C 3 144 ? -33.813 39.434 20.350 1.00 64.97 131 ASN B CA 1
ATOM 1696 C C . ASN C 3 144 ? -32.344 39.124 20.614 1.00 66.16 131 ASN B C 1
ATOM 1697 O O . ASN C 3 144 ? -32.020 38.176 21.343 1.00 64.97 131 ASN B O 1
ATOM 1702 N N . ARG C 3 145 ? -31.440 39.920 20.033 1.00 69.06 132 ARG B N 1
ATOM 1703 C CA . ARG C 3 145 ? -30.013 39.682 20.235 1.00 69.76 132 ARG B CA 1
ATOM 1704 C C . ARG C 3 145 ? -29.647 39.741 21.711 1.00 63.89 132 ARG B C 1
ATOM 1705 O O . ARG C 3 145 ? -28.901 38.888 22.208 1.00 67.10 132 ARG B O 1
ATOM 1713 N N . LEU C 3 146 ? -30.168 40.737 22.432 1.00 64.00 133 LEU B N 1
ATOM 1714 C CA . LEU C 3 146 ? -29.886 40.828 23.861 1.00 55.96 133 LEU B CA 1
ATOM 1715 C C . LEU C 3 146 ? -30.502 39.660 24.620 1.00 61.01 133 LEU B C 1
ATOM 1716 O O . LEU C 3 146 ? -29.920 39.168 25.593 1.00 51.45 133 LEU B O 1
ATOM 1721 N N . GLU C 3 147 ? -31.676 39.199 24.186 1.00 65.11 134 GLU B N 1
ATOM 1722 C CA . GLU C 3 147 ? -32.331 38.095 24.876 1.00 61.08 134 GLU B CA 1
ATOM 1723 C C . GLU C 3 147 ? -31.586 36.783 24.678 1.00 66.89 134 GLU B C 1
ATOM 1724 O O . GLU C 3 147 ? -31.658 35.899 25.538 1.00 66.58 134 GLU B O 1
ATOM 1730 N N . LYS C 3 148 ? -30.867 36.632 23.562 1.00 68.72 135 LYS B N 1
ATOM 1731 C CA . LYS C 3 148 ? -30.042 35.439 23.398 1.00 72.98 135 LYS B CA 1
ATOM 1732 C C . LYS C 3 148 ? -28.975 35.344 24.482 1.00 66.74 135 LYS B C 1
ATOM 1733 O O . LYS C 3 148 ? -28.608 34.237 24.895 1.00 66.65 135 LYS B O 1
ATOM 1739 N N . THR C 3 149 ? -28.479 36.482 24.964 1.00 64.97 136 THR B N 1
ATOM 1740 C CA . THR C 3 149 ? -27.425 36.519 25.969 1.00 53.28 136 THR B CA 1
ATOM 1741 C C . THR C 3 149 ? -27.955 36.636 27.393 1.00 52.95 136 TH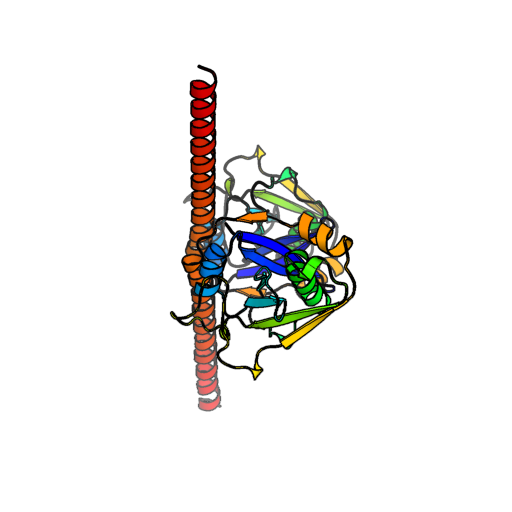R B C 1
ATOM 1742 O O . THR C 3 149 ? -27.153 36.731 28.327 1.00 57.25 136 THR B O 1
ATOM 1746 N N . LYS C 3 150 ? -29.271 36.639 27.581 1.00 57.21 137 LYS B N 1
ATOM 1747 C CA . LYS C 3 150 ? -29.850 36.847 28.903 1.00 54.13 137 LYS B CA 1
ATOM 1748 C C . LYS C 3 150 ? -29.576 35.642 29.795 1.00 55.72 137 LYS B C 1
ATOM 1749 O O . LYS C 3 150 ? -29.889 34.505 29.428 1.00 70.44 137 LYS B O 1
ATOM 1755 N N . VAL C 3 151 ? -28.982 35.889 30.963 1.00 47.36 138 VAL B N 1
ATOM 1756 C CA . VAL C 3 151 ? -28.730 34.853 31.957 1.00 48.55 138 VAL B CA 1
ATOM 1757 C C . VAL C 3 151 ? -29.075 35.409 33.332 1.00 50.99 138 VAL B C 1
ATOM 1758 O O . VAL C 3 151 ? 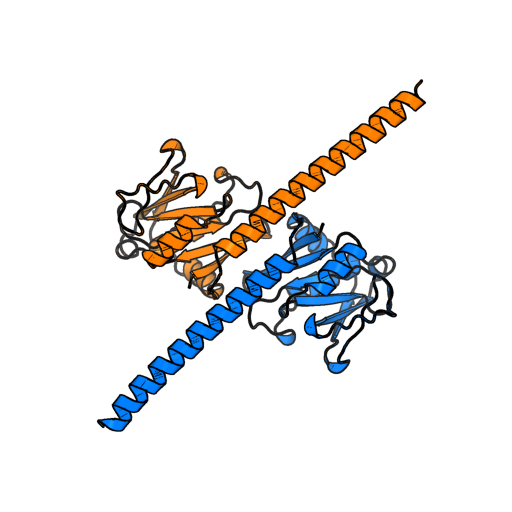-28.939 36.608 33.592 1.00 49.52 138 VAL B O 1
ATOM 1762 N N . GLU C 3 152 ? -29.535 34.527 34.213 1.00 48.85 139 GLU B N 1
ATOM 1763 C CA . GLU C 3 152 ? -29.927 34.902 35.564 1.00 45.81 139 GLU B CA 1
ATOM 1764 C C . GLU C 3 152 ? -28.819 34.542 36.542 1.00 45.23 139 GLU B C 1
ATOM 1765 O O . GLU C 3 152 ? -28.168 33.503 36.401 1.00 56.23 139 GLU B O 1
ATOM 1771 N N . ARG C 3 153 ? -28.608 35.398 37.539 1.00 40.50 140 ARG B N 1
ATOM 1772 C CA . ARG C 3 153 ? -27.566 35.133 38.518 1.00 39.07 140 ARG B CA 1
ATOM 1773 C C . ARG C 3 153 ? -28.060 35.484 39.914 1.00 39.10 140 ARG B C 1
ATOM 1774 O O . ARG C 3 153 ? -29.025 36.231 40.089 1.00 39.25 140 ARG B O 1
ATOM 1782 N N . PHE C 3 154 ? -27.381 34.919 40.912 1.00 39.29 141 PHE B N 1
ATOM 1783 C CA . PHE C 3 154 ? -27.647 35.183 42.323 1.00 39.65 141 PHE B CA 1
ATOM 1784 C C . PHE C 3 154 ? -26.347 35.627 42.980 1.00 37.96 141 PHE B C 1
ATOM 1785 O O . PHE C 3 154 ? -25.808 34.940 43.857 1.00 51.03 141 PHE B O 1
ATOM 1793 N N . PRO C 3 155 ? -25.823 36.779 42.581 1.00 35.75 142 PRO B N 1
ATOM 1794 C CA . PRO C 3 155 ? -24.477 37.166 42.996 1.00 34.26 142 PRO B CA 1
ATOM 1795 C C . PRO C 3 155 ? -24.436 37.669 44.429 1.00 34.71 142 PRO B C 1
ATOM 1796 O O . PRO C 3 155 ? -25.452 38.015 45.033 1.00 41.29 142 PRO B O 1
ATOM 1800 N N . ASP C 3 156 ? -23.221 37.708 44.963 1.00 34.01 143 ASP B N 1
ATOM 1801 C CA . ASP C 3 156 ? -22.932 38.435 46.189 1.00 34.18 143 ASP B CA 1
ATOM 1802 C C . ASP C 3 156 ? -22.299 39.749 45.753 1.00 44.04 143 ASP B C 1
ATOM 1803 O O . ASP C 3 156 ? -21.121 39.787 45.381 1.00 56.71 143 ASP B O 1
ATOM 1808 N N . LEU C 3 157 ? -23.070 40.831 45.838 1.00 33.85 144 LEU B N 1
ATOM 1809 C CA . LEU C 3 157 ? -22.645 42.081 45.218 1.00 30.00 144 LEU B CA 1
ATOM 1810 C C . LEU C 3 157 ? -21.485 42.705 45.980 1.00 38.42 144 LEU B C 1
ATOM 1811 O O . LEU C 3 157 ? -20.493 43.135 45.378 1.00 49.78 144 LEU B O 1
ATOM 1816 N N . ALA C 3 158 ? -21.593 42.757 47.311 1.00 31.28 145 ALA B N 1
ATOM 1817 C CA . ALA C 3 158 ? -20.509 43.299 48.119 1.00 33.96 145 ALA B CA 1
ATOM 1818 C C . ALA C 3 158 ? -19.220 42.516 47.919 1.00 43.50 145 ALA B C 1
ATOM 1819 O O . ALA C 3 158 ? -18.135 43.103 47.912 1.00 51.82 145 ALA B O 1
ATOM 1821 N N . ALA C 3 159 ? -19.319 41.196 47.758 1.00 40.62 146 ALA B N 1
ATOM 1822 C CA . ALA C 3 159 ? -18.122 40.389 47.556 1.00 32.77 146 ALA B CA 1
ATOM 1823 C C . ALA C 3 159 ? -17.497 40.664 46.197 1.00 31.77 146 ALA B C 1
ATOM 1824 O O . ALA C 3 159 ? -16.272 40.781 46.083 1.00 39.27 146 ALA B O 1
ATOM 1826 N N . GLU C 3 160 ? -18.319 40.768 45.153 1.00 28.55 147 GLU B N 1
ATOM 1827 C CA . GLU C 3 160 ? -17.772 41.003 43.823 1.00 36.22 147 GLU B CA 1
ATOM 1828 C C . GLU C 3 160 ? -17.154 42.392 43.717 1.00 32.40 147 GLU B C 1
ATOM 1829 O O . GLU C 3 160 ? -16.089 42.562 43.108 1.00 41.78 147 GLU B O 1
ATOM 1835 N N . LYS C 3 161 ? -17.792 43.397 44.322 1.00 25.75 148 LYS B N 1
ATOM 1836 C CA . LYS C 3 161 ? -17.159 44.709 44.372 1.00 30.24 148 LYS B CA 1
ATOM 1837 C C . LYS C 3 161 ? -15.905 44.682 45.231 1.00 43.96 148 LYS B C 1
ATOM 1838 O O . LYS C 3 161 ? -14.942 45.399 44.944 1.00 45.51 148 LYS B O 1
ATOM 1844 N N . GLU C 3 162 ? -15.896 43.866 46.285 1.00 27.12 149 GLU B N 1
ATOM 1845 C CA . GLU C 3 162 ? -14.679 43.692 47.066 1.00 28.06 149 GLU B CA 1
ATOM 1846 C C . GLU C 3 162 ? -13.548 43.165 46.194 1.00 48.04 149 GLU B C 1
ATOM 1847 O O . GLU C 3 162 ? -12.413 43.649 46.277 1.00 44.15 149 GLU B O 1
ATOM 1853 N N . CYS C 3 163 ? -13.842 42.185 45.335 1.00 26.98 150 CYS B N 1
ATOM 1854 C CA . CYS C 3 163 ? -12.833 41.702 44.398 1.00 26.56 150 CYS B CA 1
ATOM 1855 C C . CYS C 3 163 ? -12.361 42.814 43.473 1.00 25.02 150 CYS B C 1
ATOM 1856 O O . CYS C 3 163 ? -11.155 42.974 43.249 1.00 42.52 150 CYS B O 1
ATOM 1859 N N . ARG C 3 164 ? -13.298 43.596 42.931 1.00 30.17 151 ARG B N 1
ATOM 1860 C CA . ARG C 3 164 ? -12.921 44.716 42.072 1.00 33.33 151 ARG B CA 1
ATOM 1861 C C . ARG C 3 164 ? -11.965 45.670 42.785 1.00 31.57 151 ARG B C 1
ATOM 1862 O O . ARG C 3 164 ? -10.915 46.046 42.242 1.00 39.52 151 ARG B O 1
ATOM 1870 N N . ASP C 3 165 ? -12.312 46.067 44.011 1.00 33.84 152 ASP B N 1
ATOM 1871 C CA . ASP C 3 165 ? -11.482 47.007 44.756 1.00 32.82 152 ASP B CA 1
ATOM 1872 C C . ASP C 3 165 ? -10.122 46.407 45.080 1.00 38.84 152 ASP B C 1
ATOM 1873 O O . ASP C 3 165 ? -9.105 47.110 45.059 1.00 54.03 152 ASP B O 1
ATOM 1878 N N . ARG C 3 166 ? -10.079 45.110 45.379 1.00 28.09 153 ARG B N 1
ATOM 1879 C CA . ARG C 3 166 ? -8.792 44.472 45.617 1.00 27.19 153 ARG B CA 1
ATOM 1880 C C . ARG C 3 166 ? -7.930 44.484 44.361 1.00 43.20 153 ARG B C 1
ATOM 1881 O O . ARG C 3 166 ? -6.717 44.705 44.442 1.00 37.16 153 ARG B O 1
ATOM 1889 N N . GLU C 3 167 ? -8.533 44.262 43.188 1.00 25.12 154 GLU B N 1
ATOM 1890 C CA . GLU C 3 167 ? -7.757 44.355 41.955 1.00 24.61 154 GLU B CA 1
ATOM 1891 C C . GLU C 3 167 ? -7.204 45.760 41.764 1.00 31.66 154 GLU B C 1
ATOM 1892 O O . GLU C 3 167 ? -6.035 45.927 41.396 1.00 42.05 154 GLU B O 1
ATOM 1898 N N . GLU C 3 168 ? -8.029 46.784 41.996 1.00 31.33 155 GLU B N 1
ATOM 1899 C CA . GLU C 3 168 ? -7.530 48.150 41.869 1.00 30.54 155 GLU B CA 1
ATOM 1900 C C . GLU C 3 168 ? -6.377 48.410 42.832 1.00 29.95 155 GLU B C 1
ATOM 1901 O O . GLU C 3 168 ? -5.369 49.028 42.460 1.00 37.08 155 GLU B O 1
ATOM 1907 N N . ARG C 3 169 ? -6.503 47.931 44.071 1.00 25.51 156 ARG B N 1
ATOM 1908 C CA . ARG C 3 169 ? -5.431 48.087 45.047 1.00 27.27 156 ARG B CA 1
ATOM 1909 C C . ARG C 3 169 ? -4.151 47.402 44.576 1.00 40.32 156 ARG B C 1
ATOM 1910 O O . ARG C 3 169 ? -3.059 47.978 44.652 1.00 37.72 156 ARG B O 1
ATOM 1918 N N . ASN C 3 170 ? -4.269 46.169 44.077 1.00 47.24 157 ASN B N 1
ATOM 1919 C CA . ASN C 3 170 ? -3.092 45.429 43.635 1.00 28.86 157 ASN B CA 1
ATOM 1920 C C . ASN C 3 170 ? -2.427 46.109 42.447 1.00 37.39 157 ASN B C 1
ATOM 1921 O O . ASN C 3 170 ? -1.194 46.154 42.355 1.00 35.99 157 ASN B O 1
ATOM 1926 N N . GLU C 3 171 ? -3.228 46.641 41.524 1.00 41.10 158 GLU B N 1
ATOM 1927 C CA . GLU C 3 171 ? -2.667 47.359 40.387 1.00 40.50 158 GLU B CA 1
ATOM 1928 C C . GLU C 3 171 ? -1.918 48.605 40.845 1.00 31.20 158 GLU B C 1
ATOM 1929 O O . GLU C 3 171 ? -0.827 48.904 40.342 1.00 33.95 158 GLU B O 1
ATOM 1935 N N . LYS C 3 172 ? -2.477 49.337 41.813 1.00 30.55 159 LYS B N 1
ATOM 1936 C CA . LYS C 3 172 ? -1.770 50.505 42.333 1.00 34.50 159 LYS B CA 1
ATOM 1937 C C . LYS C 3 172 ? -0.455 50.109 43.004 1.00 40.53 159 LYS B C 1
ATOM 1938 O O . LYS C 3 172 ? 0.582 50.749 42.779 1.00 38.39 159 LYS B O 1
ATOM 1944 N N . LYS C 3 173 ? -0.473 49.054 43.825 1.00 36.72 160 LYS B N 1
ATOM 1945 C CA . LYS C 3 173 ? 0.762 48.580 44.445 1.00 32.82 160 LYS B CA 1
ATOM 1946 C C . LYS C 3 173 ? 1.802 48.222 43.391 1.00 33.26 160 LYS B C 1
ATOM 1947 O O . LYS C 3 173 ? 2.975 48.599 43.505 1.00 40.31 160 LYS B O 1
ATOM 1953 N N . ALA C 3 174 ? 1.387 47.493 42.352 1.00 36.83 161 ALA B N 1
ATOM 1954 C CA . ALA C 3 174 ? 2.309 47.152 41.274 1.00 32.80 161 ALA B CA 1
ATOM 1955 C C . ALA C 3 174 ? 2.891 48.405 40.636 1.00 32.74 161 ALA B C 1
ATOM 1956 O O . ALA C 3 174 ? 4.096 48.470 40.360 1.00 34.43 161 ALA B O 1
ATOM 1958 N N . GLN C 3 175 ? 2.050 49.415 40.405 1.00 35.60 162 GLN B N 1
ATOM 1959 C CA . GLN C 3 175 ? 2.539 50.675 39.856 1.00 31.19 162 GLN B CA 1
ATOM 1960 C C . GLN C 3 175 ? 3.593 51.300 40.762 1.00 33.19 162 GLN B C 1
ATOM 1961 O O . GLN C 3 175 ? 4.603 51.834 40.281 1.00 51.98 162 GLN B O 1
ATOM 1967 N N . ILE C 3 176 ? 3.380 51.240 42.077 1.00 33.85 163 ILE B N 1
ATOM 1968 C CA . ILE C 3 176 ? 4.358 51.803 43.004 1.00 36.19 163 ILE B CA 1
ATOM 1969 C C . ILE C 3 176 ? 5.674 51.044 42.915 1.00 51.66 163 ILE B C 1
ATOM 1970 O O . ILE C 3 176 ? 6.755 51.643 42.849 1.00 42.12 163 ILE B O 1
ATOM 1975 N N . GLN C 3 177 ? 5.601 49.710 42.921 1.00 38.36 164 GLN B N 1
ATOM 1976 C CA . GLN C 3 177 ? 6.814 48.907 42.805 1.00 40.63 164 GLN B CA 1
ATOM 1977 C C . GLN C 3 177 ? 7.577 49.238 41.529 1.00 40.96 164 GLN B C 1
ATOM 1978 O O . GLN C 3 177 ? 8.807 49.369 41.549 1.00 43.34 164 GLN B O 1
ATOM 1984 N N . GLU C 3 178 ? 6.862 49.377 40.409 1.00 38.88 165 GLU B N 1
ATOM 1985 C CA . GLU C 3 178 ? 7.512 49.773 39.166 1.00 39.38 165 GLU B CA 1
ATOM 1986 C C . GLU C 3 178 ? 8.204 51.120 39.318 1.00 41.61 165 GLU B C 1
ATOM 1987 O O . GLU C 3 178 ? 9.346 51.291 38.875 1.00 58.17 165 GLU B O 1
ATOM 1993 N N . MET C 3 179 ? 7.537 52.084 39.957 1.00 46.76 166 MET B N 1
ATOM 1994 C CA . MET C 3 179 ? 8.152 53.393 40.153 1.00 40.62 166 MET B CA 1
ATOM 1995 C C . MET C 3 179 ? 9.435 53.283 40.970 1.00 45.18 166 MET B C 1
ATOM 1996 O O . MET C 3 179 ? 10.452 53.889 40.626 1.00 59.08 166 MET B O 1
ATOM 2001 N N . LYS C 3 180 ? 9.411 52.499 42.050 1.00 44.48 167 LYS B N 1
ATOM 2002 C CA . LYS C 3 180 ? 10.595 52.375 42.898 1.00 47.73 167 LYS B CA 1
ATOM 2003 C C . LYS C 3 180 ? 11.728 51.666 42.170 1.00 49.58 167 LYS B C 1
ATOM 2004 O O . LYS C 3 180 ? 12.905 51.992 42.371 1.00 52.45 167 LYS B O 1
ATOM 2010 N N . LYS C 3 181 ? 11.397 50.686 41.330 1.00 48.34 168 LYS B N 1
ATOM 2011 C CA . LYS C 3 181 ? 12.425 50.063 40.504 1.00 50.32 168 LYS B CA 1
ATOM 2012 C C . LYS C 3 181 ? 13.047 51.082 39.558 1.00 51.00 168 LYS B C 1
ATOM 2013 O O . LYS C 3 181 ? 14.275 51.154 39.426 1.00 57.51 168 LYS B O 1
ATOM 2019 N N . ARG C 3 182 ? 12.210 51.891 38.904 1.00 48.58 169 ARG B N 1
ATOM 2020 C CA . ARG C 3 182 ? 12.720 52.914 37.997 1.00 49.30 169 ARG B CA 1
ATOM 2021 C C . ARG C 3 182 ? 13.624 53.898 38.727 1.00 51.68 169 ARG B C 1
ATOM 2022 O O . ARG C 3 182 ? 14.657 54.314 38.191 1.00 54.00 169 ARG B O 1
ATOM 2030 N N . GLU C 3 183 ? 13.254 54.282 39.951 1.00 51.48 170 GLU B N 1
ATOM 2031 C CA . GLU C 3 183 ? 14.070 55.231 40.701 1.00 54.10 170 GLU B CA 1
ATOM 2032 C C . GLU C 3 183 ? 15.408 54.619 41.099 1.00 57.63 170 GLU B C 1
ATOM 2033 O O . GLU C 3 183 ? 16.446 55.293 41.050 1.00 60.40 170 GLU B O 1
ATOM 2039 N N . LYS C 3 184 ? 15.405 53.344 41.503 1.00 61.36 171 LYS B N 1
ATOM 2040 C CA . LYS C 3 184 ? 16.663 52.690 41.848 1.00 61.44 171 LYS B CA 1
ATOM 2041 C C . LYS C 3 184 ? 17.580 52.581 40.636 1.00 63.03 171 LYS B C 1
ATOM 2042 O O . LYS C 3 184 ? 18.792 52.797 40.746 1.00 66.51 171 LYS B O 1
ATOM 2048 N N . GLU C 3 185 ? 17.024 52.246 39.468 1.00 60.87 172 GLU B N 1
ATOM 2049 C CA . GLU C 3 185 ? 17.843 52.232 38.260 1.00 62.63 172 GLU B CA 1
ATOM 2050 C C . GLU C 3 185 ? 18.379 53.624 37.949 1.00 63.83 172 GLU B C 1
ATOM 2051 O O . GLU C 3 185 ? 19.542 53.777 37.553 1.00 68.48 172 GLU B O 1
ATOM 2057 N N . GLU C 3 186 ? 17.545 54.652 38.136 1.00 61.55 173 GLU B N 1
ATOM 2058 C CA . GLU C 3 186 ? 17.988 56.034 37.985 1.00 65.26 173 GLU B CA 1
ATOM 2059 C C . GLU C 3 186 ? 19.226 56.310 38.831 1.00 66.81 173 GLU B C 1
ATOM 2060 O O . GLU C 3 186 ? 20.284 56.671 38.307 1.00 69.73 173 GLU B O 1
ATOM 2066 N N . MET C 3 187 ? 19.101 56.161 40.153 1.00 67.24 174 MET B N 1
ATOM 2067 C CA . MET C 3 187 ? 20.238 56.404 41.037 1.00 71.30 174 MET B CA 1
ATOM 2068 C C . MET C 3 187 ? 21.445 55.543 40.676 1.00 74.48 174 MET B C 1
ATOM 2069 O O . MET C 3 187 ? 22.589 55.987 40.832 1.00 78.27 174 MET B O 1
ATOM 2074 N N . LYS C 3 188 ? 21.218 54.315 40.202 1.00 73.33 175 LYS B N 1
ATOM 2075 C CA . LYS C 3 188 ? 22.335 53.459 39.810 1.00 76.61 175 LYS B CA 1
ATOM 2076 C C . LYS C 3 188 ? 23.110 54.068 38.647 1.00 78.47 175 LYS B C 1
ATOM 2077 O O . LYS C 3 188 ? 24.342 54.175 38.692 1.00 82.56 175 LYS B O 1
ATOM 2083 N N . LYS C 3 189 ? 22.402 54.477 37.590 1.00 79.12 176 LYS B N 1
ATOM 2084 C CA . LYS C 3 189 ? 23.076 55.151 36.484 1.00 77.65 176 LYS B CA 1
ATOM 2085 C C . LYS C 3 189 ? 23.698 56.465 36.937 1.00 79.86 176 LYS B C 1
ATOM 2086 O O . LYS C 3 189 ? 24.721 56.894 36.389 1.00 83.19 176 LYS B O 1
ATOM 2092 N N . LYS C 3 190 ? 23.102 57.107 37.944 1.00 78.40 177 LYS B N 1
ATOM 2093 C CA . LYS C 3 190 ? 23.656 58.345 38.480 1.00 80.83 177 LYS B CA 1
ATOM 2094 C C . LYS C 3 190 ? 25.023 58.106 39.108 1.00 85.64 177 LYS B C 1
ATOM 2095 O O . LYS C 3 190 ? 25.974 58.855 38.856 1.00 89.03 177 LYS B O 1
ATOM 2101 N N . ARG C 3 191 ? 25.141 57.063 39.935 1.00 86.27 178 ARG B N 1
ATOM 2102 C CA . ARG C 3 191 ? 26.437 56.758 40.529 1.00 91.12 178 ARG B CA 1
ATOM 2103 C C . ARG C 3 191 ? 27.421 56.240 39.486 1.00 93.82 178 ARG B C 1
ATOM 2104 O O . ARG C 3 191 ? 28.625 56.492 39.599 1.00 98.35 178 ARG B O 1
ATOM 2112 N N . GLU C 3 192 ? 26.934 55.535 38.461 1.00 91.45 179 GLU B N 1
ATOM 2113 C CA . GLU C 3 192 ? 27.824 55.025 37.424 1.00 94.29 179 GLU B CA 1
ATOM 2114 C C . GLU C 3 192 ? 28.286 56.111 36.461 1.00 95.74 179 GLU B C 1
ATOM 2115 O O . GLU C 3 192 ? 29.246 55.890 35.717 1.00 99.23 179 GLU B O 1
ATOM 2121 N N . MET C 3 193 ? 27.624 57.266 36.448 1.00 94.02 180 MET B N 1
ATOM 2122 C CA . MET C 3 193 ? 28.124 58.432 35.733 1.00 95.35 180 MET B CA 1
ATOM 2123 C C . MET C 3 193 ? 29.000 59.315 36.611 1.00 99.07 180 MET B C 1
ATOM 2124 O O . MET C 3 193 ? 29.464 60.362 36.149 1.00 101.10 180 MET B O 1
ATOM 2129 N N . ASP C 3 194 ? 29.235 58.918 37.858 1.00 100.29 181 ASP B N 1
ATOM 2130 C CA . ASP C 3 194 ? 30.102 59.655 38.770 1.00 104.37 181 ASP B CA 1
ATOM 2131 C C . ASP C 3 194 ? 31.162 58.718 39.347 1.00 108.47 181 ASP B C 1
ATOM 2132 O O . ASP C 3 194 ? 32.335 59.079 39.457 1.00 113.35 181 ASP B O 1
ATOM 2137 N N . MET D 3 14 ? 0.265 39.190 38.078 1.00 36.30 1 MET A N 1
ATOM 2138 C CA . MET D 3 14 ? -0.378 39.804 36.920 1.00 34.90 1 MET A CA 1
ATOM 2139 C C . MET D 3 14 ? -0.878 38.770 35.919 1.00 48.83 1 MET A C 1
ATOM 2140 O O . MET D 3 14 ? -0.166 37.828 35.568 1.00 41.97 1 MET A O 1
ATOM 2145 N N . VAL D 3 15 ? -2.107 38.976 35.452 1.00 43.75 2 VAL A N 1
ATOM 2146 C CA . VAL D 3 15 ? -2.790 38.073 34.538 1.00 32.30 2 VAL A CA 1
ATOM 2147 C C . VAL D 3 15 ? -3.246 38.864 33.322 1.00 31.46 2 VAL A C 1
ATOM 2148 O O . VAL D 3 15 ? -3.751 39.985 33.452 1.00 30.81 2 VAL A O 1
ATOM 2152 N N . PHE D 3 16 ? -3.058 38.287 32.140 1.00 31.71 3 PHE A N 1
ATOM 2153 C CA . PHE D 3 16 ? -3.600 38.843 30.909 1.00 39.06 3 PHE A CA 1
ATOM 2154 C C . PHE D 3 16 ? -5.011 38.314 30.677 1.00 41.46 3 PHE A C 1
ATOM 2155 O O . PHE D 3 16 ? -5.306 37.145 30.955 1.00 36.20 3 PHE A O 1
ATOM 2163 N N . TYR D 3 17 ? -5.880 39.182 30.162 1.00 42.13 4 TYR A N 1
ATOM 2164 C CA . TYR D 3 17 ? -7.265 38.842 29.863 1.00 32.37 4 TYR A CA 1
ATOM 2165 C C . TYR D 3 17 ? -7.608 39.271 28.446 1.00 34.06 4 TYR A C 1
ATOM 2166 O O . TYR D 3 17 ? -7.390 40.427 28.068 1.00 40.43 4 TYR A O 1
ATOM 2175 N N . PHE D 3 18 ? -8.154 38.337 27.679 1.00 29.44 5 PHE A N 1
ATOM 2176 C CA . PHE D 3 18 ? -8.595 38.543 26.313 1.00 40.11 5 PHE A CA 1
ATOM 2177 C C . PHE D 3 18 ? -10.078 38.215 26.222 1.00 43.07 5 PHE A C 1
ATOM 2178 O O . PHE D 3 18 ? -10.628 37.487 27.053 1.00 54.58 5 PHE A O 1
ATOM 2186 N N . THR D 3 19 ? -10.718 38.743 25.185 1.00 43.05 6 THR A N 1
ATOM 2187 C CA . THR D 3 19 ? -12.132 38.512 24.937 1.00 41.62 6 THR A CA 1
ATOM 2188 C C . THR D 3 19 ? -12.300 37.877 23.566 1.00 44.41 6 THR A C 1
ATOM 2189 O O . THR D 3 19 ? -11.774 38.391 22.572 1.00 56.21 6 THR A O 1
ATOM 2193 N N . SER D 3 20 ? -13.022 36.760 23.516 1.00 38.01 7 SER A N 1
ATOM 2194 C CA . SER D 3 20 ? -13.316 36.065 22.266 1.00 44.51 7 SER A CA 1
ATOM 2195 C C . SER D 3 20 ? -14.822 36.089 22.044 1.00 54.71 7 SER A C 1
ATOM 2196 O O . SER D 3 20 ? -15.576 35.469 22.801 1.00 53.69 7 SER A O 1
ATOM 2199 N N . SER D 3 21 ? -15.257 36.808 21.014 1.00 48.90 8 SER A N 1
ATOM 2200 C CA . SER D 3 21 ? -16.665 36.826 20.646 1.00 66.71 8 SER A CA 1
ATOM 2201 C C . SER D 3 21 ? -16.991 35.636 19.754 1.00 75.24 8 SER A C 1
ATOM 2202 O O . SER D 3 21 ? -16.172 35.211 18.934 1.00 70.58 8 SER A O 1
ATOM 2205 N N . SER D 3 22 ? -18.196 35.097 19.916 1.00 76.85 9 SER A N 1
ATOM 2206 C CA . SER D 3 22 ? -18.637 33.949 19.143 1.00 78.95 9 SER A CA 1
ATOM 2207 C C . SER D 3 22 ? -19.460 34.410 17.940 1.00 72.44 9 SER A C 1
ATOM 2208 O O . SER D 3 22 ? -19.724 35.600 17.750 1.00 76.58 9 SER A O 1
ATOM 2211 N N . VAL D 3 23 ? -19.874 33.443 17.116 1.00 77.63 10 VAL A N 1
ATOM 2212 C CA . VAL D 3 23 ? -20.701 33.760 15.955 1.00 86.08 10 VAL A CA 1
ATOM 2213 C C . VAL D 3 23 ? -22.140 34.060 16.353 1.00 79.17 10 VAL A C 1
ATOM 2214 O O . VAL D 3 23 ? -22.857 34.730 15.600 1.00 74.28 10 VAL A O 1
ATOM 2218 N N . ASN D 3 24 ? -22.581 33.584 17.513 1.00 78.27 11 ASN A N 1
ATOM 2219 C CA . ASN D 3 24 ? -23.850 33.989 18.100 1.00 86.66 11 ASN A CA 1
ATOM 2220 C C . ASN D 3 24 ? -23.719 35.262 18.925 1.00 96.86 11 ASN A C 1
ATOM 2221 O O . ASN D 3 24 ? -24.683 35.657 19.589 1.00 100.65 11 ASN A O 1
ATOM 2226 N N . SER D 3 25 ? -22.535 35.884 18.918 1.00 96.60 12 SER A N 1
ATOM 2227 C CA . SER D 3 25 ? -22.262 37.136 19.627 1.00 97.27 12 SER A CA 1
ATOM 2228 C C . SER D 3 25 ? -22.339 36.951 21.143 1.00 84.29 12 SER A C 1
ATOM 2229 O O . SER D 3 25 ? -22.812 37.827 21.868 1.00 80.88 12 SER A O 1
ATOM 2232 N N . SER D 3 26 ? -21.870 35.803 21.621 1.00 88.45 13 SER A N 1
ATOM 2233 C CA . SER D 3 26 ? -21.669 35.557 23.041 1.00 74.76 13 SER A CA 1
ATOM 2234 C C . SER D 3 26 ? -20.178 35.643 23.338 1.00 68.44 13 SER A C 1
ATOM 2235 O O . SER D 3 26 ? -19.360 35.084 22.599 1.00 51.56 13 SER A O 1
ATOM 2238 N N . ALA D 3 27 ? -19.830 36.342 24.413 1.00 52.02 14 ALA A N 1
ATOM 2239 C CA . ALA D 3 27 ? -18.439 36.627 24.727 1.00 40.30 14 ALA A CA 1
ATOM 2240 C C . ALA D 3 27 ? -17.870 35.590 25.686 1.00 46.92 14 ALA A C 1
ATOM 2241 O O . ALA D 3 27 ? -18.572 35.082 26.564 1.00 52.03 14 ALA A O 1
ATOM 2243 N N . TYR D 3 28 ? -16.591 35.272 25.499 1.00 41.19 15 TYR A N 1
ATOM 2244 C CA . TYR D 3 28 ? -15.861 34.359 26.365 1.00 38.97 15 TYR A CA 1
ATOM 2245 C C . TYR D 3 28 ? -14.584 35.031 26.848 1.00 34.43 15 TYR A C 1
ATOM 2246 O O . TYR D 3 28 ? -13.902 35.717 26.080 1.00 30.71 15 TYR A O 1
ATOM 2255 N N . THR D 3 29 ? -14.265 34.827 28.120 1.00 34.03 16 THR A N 1
ATOM 2256 C CA . THR D 3 29 ? -13.034 35.342 28.699 1.00 31.27 16 THR A CA 1
ATOM 2257 C C . THR D 3 29 ? -11.917 34.319 28.539 1.00 30.43 16 THR A C 1
ATOM 2258 O O . THR D 3 29 ? -12.121 33.122 28.749 1.00 31.28 16 THR A O 1
ATOM 2262 N N . ILE D 3 30 ? -10.737 34.796 28.154 1.00 33.68 17 ILE A N 1
ATOM 2263 C CA . ILE D 3 30 ? -9.566 33.950 27.959 1.00 31.22 17 ILE A CA 1
ATOM 2264 C C . ILE D 3 30 ? -8.432 34.562 28.761 1.00 30.87 17 ILE A C 1
ATOM 2265 O O . ILE D 3 30 ? -7.938 35.634 28.406 1.00 36.81 17 ILE A O 1
ATOM 2270 N N . TYR D 3 31 ? -7.989 33.885 29.813 1.00 31.29 18 TYR A N 1
ATOM 2271 C CA . TYR D 3 31 ? -6.954 34.456 30.662 1.00 31.21 18 TYR A CA 1
ATOM 2272 C C . TYR D 3 31 ? -5.679 33.629 30.607 1.00 35.89 18 TYR A C 1
ATOM 2273 O O . TYR D 3 31 ? -5.720 32.396 30.537 1.00 55.38 18 TYR A O 1
ATOM 2282 N N . MET D 3 32 ? -4.547 34.330 30.614 1.00 32.70 19 MET A N 1
ATOM 2283 C CA . MET D 3 32 ? -3.232 33.714 30.509 1.00 34.13 19 MET A CA 1
ATOM 2284 C C . MET D 3 32 ? -2.276 34.439 31.441 1.00 34.37 19 MET A C 1
ATOM 2285 O O . MET D 3 32 ? -2.161 35.665 31.378 1.00 33.67 19 MET A O 1
ATOM 2290 N N . GLY D 3 33 ? -1.589 33.685 32.292 1.00 35.62 20 GLY A N 1
ATOM 2291 C CA . GLY D 3 33 ? -0.707 34.296 33.265 1.00 59.67 20 GLY A CA 1
ATOM 2292 C C . GLY D 3 33 ? 0.508 34.953 32.635 1.00 54.48 20 GLY A C 1
ATOM 2293 O O . GLY D 3 33 ? 0.895 34.674 31.499 1.00 61.45 20 GLY A O 1
ATOM 2294 N N . LYS D 3 34 ? 1.123 35.854 33.403 1.00 61.19 21 LYS A N 1
ATOM 2295 C CA . LYS D 3 34 ? 2.324 36.539 32.932 1.00 59.53 21 LYS A CA 1
ATOM 2296 C C . LYS D 3 34 ? 3.514 35.590 32.875 1.00 52.68 21 LYS A C 1
ATOM 2297 O O . LYS D 3 34 ? 4.192 35.481 31.844 1.00 41.34 21 LYS A O 1
ATOM 2303 N N . ASP D 3 35 ? 3.790 34.906 33.974 1.00 58.83 22 ASP A N 1
ATOM 2304 C CA . ASP D 3 35 ? 4.890 33.965 34.058 1.00 61.30 22 ASP A CA 1
ATOM 2305 C C . ASP D 3 35 ? 4.342 32.621 34.512 1.00 45.52 22 ASP A C 1
ATOM 2306 O O . ASP D 3 35 ? 3.138 32.455 34.703 1.00 43.01 22 ASP A O 1
ATOM 2311 N N . LYS D 3 36 ? 5.242 31.660 34.710 1.00 46.51 23 LYS A N 1
ATOM 2312 C CA . LYS D 3 36 ? 4.812 30.326 35.115 1.00 47.46 23 LYS A CA 1
ATOM 2313 C C . LYS D 3 36 ? 4.453 30.241 36.593 1.00 47.70 23 LYS A C 1
ATOM 2314 O O . LYS D 3 36 ? 3.747 29.311 37.002 1.00 66.94 23 LYS A O 1
ATOM 2320 N N . TYR D 3 37 ? 4.929 31.178 37.412 1.00 47.82 24 TYR A N 1
ATOM 2321 C CA . TYR D 3 37 ? 4.560 31.177 38.828 1.00 56.53 24 TYR A CA 1
ATOM 2322 C C . TYR D 3 37 ? 3.141 31.701 39.015 1.00 57.08 24 TYR A C 1
ATOM 2323 O O . TYR D 3 37 ? 2.310 31.079 39.694 1.00 50.93 24 TYR A O 1
ATOM 2332 N N . GLU D 3 38 ? 2.845 32.846 38.398 1.00 57.95 25 GLU A N 1
ATOM 2333 C CA . GLU D 3 38 ? 1.466 33.307 38.332 1.00 58.98 25 GLU A CA 1
ATOM 2334 C C . GLU D 3 38 ? 0.564 32.242 37.730 1.00 51.03 25 GLU A C 1
ATOM 2335 O O . GLU D 3 38 ? -0.602 32.124 38.119 1.00 52.78 25 GLU A O 1
ATOM 2341 N N . ASN D 3 39 ? 1.084 31.451 36.790 1.00 42.18 26 ASN A N 1
ATOM 2342 C CA . ASN D 3 39 ? 0.298 30.343 36.272 1.00 48.27 26 ASN A CA 1
ATOM 2343 C C . ASN D 3 39 ? 0.058 29.282 37.332 1.00 48.97 26 ASN A C 1
ATOM 2344 O O . ASN D 3 39 ? -1.000 28.649 37.330 1.00 50.71 26 ASN A O 1
ATOM 2349 N N . GLU D 3 40 ? 1.025 29.046 38.223 1.00 52.66 27 GLU A N 1
ATOM 2350 C CA . GLU D 3 40 ? 0.731 28.196 39.375 1.00 63.36 27 GLU A CA 1
ATOM 2351 C C . GLU D 3 40 ? -0.428 28.769 40.178 1.00 75.06 27 GLU A C 1
ATOM 2352 O O . GLU D 3 40 ? -1.313 28.028 40.629 1.00 85.14 27 GLU A O 1
ATOM 2358 N N . ASP D 3 41 ? -0.452 30.095 40.351 1.00 68.85 28 ASP A N 1
ATOM 2359 C CA . ASP D 3 41 ? -1.582 30.719 41.036 1.00 62.65 28 ASP A CA 1
ATOM 2360 C C . ASP D 3 41 ? -2.888 30.482 40.286 1.00 50.12 28 ASP A C 1
ATOM 2361 O O . ASP D 3 41 ? -3.944 30.297 40.903 1.00 48.75 28 ASP A O 1
ATOM 2366 N N . LEU D 3 42 ? -2.838 30.490 38.952 1.00 48.84 29 LEU A N 1
ATOM 2367 C CA . LEU D 3 42 ? -4.036 30.211 38.169 1.00 45.04 29 LEU A CA 1
ATOM 2368 C C . LEU D 3 42 ? -4.488 28.768 38.353 1.00 50.57 29 LEU A C 1
ATOM 2369 O O . LEU D 3 42 ? -5.688 28.497 38.475 1.00 54.47 29 LEU A O 1
ATOM 2374 N N . ILE D 3 43 ? -3.537 27.831 38.377 1.00 57.96 30 ILE A N 1
ATOM 2375 C CA . ILE D 3 43 ? -3.865 26.422 38.560 1.00 50.84 30 ILE A CA 1
ATOM 2376 C C . ILE D 3 43 ? -4.525 26.204 39.911 1.00 50.31 30 ILE A C 1
ATOM 2377 O O . ILE D 3 43 ? -5.483 25.431 40.035 1.00 57.82 30 ILE A O 1
ATOM 2382 N N . LYS D 3 44 ? -4.032 26.888 40.946 1.00 53.83 31 LYS A N 1
ATOM 2383 C CA . LYS D 3 44 ? -4.561 26.664 42.287 1.00 52.38 31 LYS A CA 1
ATOM 2384 C C . LYS D 3 44 ? -6.019 27.103 42.392 1.00 47.62 31 LYS A C 1
ATOM 2385 O O . LYS D 3 44 ? -6.865 26.364 42.908 1.00 52.31 31 LYS A O 1
ATOM 2391 N N . HIS D 3 45 ? -6.329 28.309 41.920 1.00 50.77 32 HIS A N 1
ATOM 2392 C CA . HIS D 3 45 ? -7.640 28.919 42.104 1.00 39.91 32 HIS A CA 1
ATOM 2393 C C . HIS D 3 45 ? -8.569 28.776 40.901 1.00 42.04 32 HIS A C 1
ATOM 2394 O O . HIS D 3 45 ? -9.646 29.380 40.899 1.00 45.78 32 HIS A O 1
ATOM 2401 N N . GLY D 3 46 ? -8.173 28.025 39.874 1.00 41.86 33 GLY A N 1
ATOM 2402 C CA . GLY D 3 46 ? -8.983 27.883 38.674 1.00 38.66 33 GLY A CA 1
ATOM 2403 C C . GLY D 3 46 ? -10.421 27.470 38.926 1.00 40.75 33 GLY A C 1
ATOM 2404 O O . GLY D 3 46 ? -10.705 26.746 39.883 1.00 48.24 33 GLY A O 1
ATOM 2405 N N . TRP D 3 47 ? -11.372 27.956 38.060 1.00 37.47 34 TRP A N 1
ATOM 2406 C CA . TRP D 3 47 ? -12.792 27.702 38.274 1.00 37.64 34 TRP A CA 1
ATOM 2407 C C . TRP D 3 47 ? -13.232 26.414 37.587 1.00 53.30 34 TRP A C 1
ATOM 2408 O O . TRP D 3 47 ? -12.628 25.993 36.595 1.00 39.72 34 TRP A O 1
ATOM 2419 N N . PRO D 3 48 ? -14.296 25.788 38.097 1.00 59.58 35 PRO A N 1
ATOM 2420 C CA . PRO D 3 48 ? -14.839 24.596 37.424 1.00 42.19 35 PRO A CA 1
ATOM 2421 C C . PRO D 3 48 ? -15.337 24.862 36.014 1.00 41.42 35 PRO A C 1
ATOM 2422 O O . PRO D 3 48 ? -15.468 23.913 35.233 1.00 43.15 35 PRO A O 1
ATOM 2426 N N . GLU D 3 49 ? -15.626 26.110 35.659 1.00 39.35 36 GLU A N 1
ATOM 2427 C CA . GLU D 3 49 ? -16.015 26.440 34.296 1.00 38.76 36 GLU A CA 1
ATOM 2428 C C . GLU D 3 49 ? -14.819 26.690 33.390 1.00 43.67 36 GLU A C 1
ATOM 2429 O O . GLU D 3 49 ? -15.007 26.981 32.205 1.00 48.64 36 GLU A O 1
ATOM 2435 N N . ASP D 3 50 ? -13.600 26.585 33.910 1.00 38.29 37 ASP A N 1
ATOM 2436 C CA . ASP D 3 50 ? -12.410 26.881 33.129 1.00 37.86 37 ASP A CA 1
ATOM 2437 C C . ASP D 3 50 ? -11.938 25.654 32.366 1.00 39.78 37 ASP A C 1
ATOM 2438 O O . ASP D 3 50 ? -11.986 24.531 32.874 1.00 41.64 37 ASP A O 1
ATOM 2443 N N . ILE D 3 51 ? -11.489 25.880 31.136 1.00 39.53 38 ILE A N 1
ATOM 2444 C CA . ILE D 3 51 ? -10.878 24.856 30.300 1.00 41.36 38 ILE A CA 1
ATOM 2445 C C . ILE D 3 51 ? -9.426 25.246 30.081 1.00 44.71 38 ILE A C 1
ATOM 2446 O O . ILE D 3 51 ? -9.134 26.337 29.574 1.00 45.85 38 ILE A O 1
ATOM 2451 N N . TRP D 3 52 ? -8.524 24.353 30.466 1.00 48.71 39 TRP A N 1
ATOM 2452 C CA . TRP D 3 52 ? -7.090 24.569 30.390 1.00 43.03 39 TRP A CA 1
ATOM 2453 C C . TRP D 3 52 ? -6.560 24.145 29.027 1.00 44.14 39 TRP A C 1
ATOM 2454 O O . TRP D 3 52 ? -6.937 23.093 28.496 1.00 45.91 39 TRP A O 1
ATOM 2465 N N . PHE D 3 53 ? -5.676 24.977 28.476 1.00 43.28 40 PHE A N 1
ATOM 2466 C CA . PHE D 3 53 ? -5.105 24.820 27.146 1.00 48.92 40 PHE A CA 1
ATOM 2467 C C . PHE D 3 53 ? -3.588 24.883 27.224 1.00 46.51 40 PHE A C 1
ATOM 2468 O O . PHE D 3 53 ? -3.028 25.751 27.903 1.00 43.88 40 PHE A O 1
ATOM 2476 N N . HIS D 3 54 ? -2.931 23.968 26.512 1.00 47.16 41 HIS A N 1
ATOM 2477 C CA . HIS D 3 54 ? -1.477 23.953 26.423 1.00 48.38 41 HIS A CA 1
ATOM 2478 C C . HIS D 3 54 ? -1.087 23.235 25.140 1.00 62.82 41 HIS A C 1
ATOM 2479 O O . HIS D 3 54 ? -1.856 22.435 24.603 1.00 62.51 41 HIS A O 1
ATOM 2486 N N . VAL D 3 55 ? 0.117 23.524 24.654 1.00 70.43 42 VAL A N 1
ATOM 2487 C CA . VAL D 3 55 ? 0.631 22.850 23.466 1.00 53.18 42 VAL A CA 1
ATOM 2488 C C . VAL D 3 55 ? 1.106 21.458 23.859 1.00 56.15 42 VAL A C 1
ATOM 2489 O O . VAL D 3 55 ? 1.775 21.283 24.884 1.00 56.89 42 VAL A O 1
ATOM 2493 N N . ASP D 3 56 ? 0.757 20.464 23.046 1.00 58.09 43 ASP A N 1
ATOM 2494 C CA . ASP D 3 56 ? 1.035 19.077 23.392 1.00 61.18 43 ASP A CA 1
ATOM 2495 C C . ASP D 3 56 ? 2.510 18.750 23.201 1.00 63.56 43 ASP A C 1
ATOM 2496 O O . ASP D 3 56 ? 3.085 19.014 22.140 1.00 64.03 43 ASP A O 1
ATOM 2501 N N . LYS D 3 57 ? 3.123 18.181 24.239 1.00 65.24 44 LYS A N 1
ATOM 2502 C CA . LYS D 3 57 ? 4.471 17.618 24.226 1.00 68.24 44 LYS A CA 1
ATOM 2503 C C . LYS D 3 57 ? 5.558 18.669 24.031 1.00 69.47 44 LYS A C 1
ATOM 2504 O O . LYS D 3 57 ? 6.743 18.316 24.024 1.00 85.90 44 LYS A O 1
ATOM 2510 N N . LEU D 3 58 ? 5.204 19.936 23.853 1.00 65.59 45 LEU A N 1
ATOM 2511 C CA . LEU D 3 58 ? 6.159 21.031 23.806 1.00 66.29 45 LEU A CA 1
ATOM 2512 C C . LEU D 3 58 ? 5.945 21.941 25.011 1.00 71.82 45 LEU A C 1
ATOM 2513 O O . LEU D 3 58 ? 5.065 21.716 25.845 1.00 78.85 45 LEU A O 1
ATOM 2518 N N . SER D 3 59 ? 6.767 22.980 25.102 1.00 68.02 46 SER A N 1
ATOM 2519 C CA . SER D 3 59 ? 6.659 23.969 26.164 1.00 58.05 46 SER A CA 1
ATOM 2520 C C . SER D 3 59 ? 5.929 25.190 25.628 1.00 62.93 46 SER A C 1
ATOM 2521 O O . SER D 3 59 ? 6.246 25.678 24.539 1.00 72.70 46 SER A O 1
ATOM 2524 N N . SER D 3 60 ? 4.956 25.677 26.388 1.00 56.98 47 SER A N 1
ATOM 2525 C CA . SER D 3 60 ? 4.163 26.820 25.956 1.00 50.05 47 SER A CA 1
ATOM 2526 C C . SER D 3 60 ? 3.540 27.473 27.178 1.00 48.14 47 SER A C 1
ATOM 2527 O O . SER D 3 60 ? 3.714 27.017 28.311 1.00 56.70 47 SER A O 1
ATOM 2530 N N . ALA D 3 61 ? 2.803 28.551 26.932 1.00 46.48 48 ALA A N 1
ATOM 2531 C CA . ALA D 3 61 ? 1.986 29.150 27.970 1.00 45.51 48 ALA A CA 1
ATOM 2532 C C . ALA D 3 61 ? 0.780 28.264 28.260 1.00 43.71 48 ALA A C 1
ATOM 2533 O O . ALA D 3 61 ? 0.408 27.393 27.468 1.00 44.59 48 ALA A O 1
ATOM 2535 N N . HIS D 3 62 ? 0.183 28.475 29.428 1.00 45.21 49 HIS A N 1
ATOM 2536 C CA . HIS D 3 62 ? -1.055 27.806 29.809 1.00 42.38 49 HIS A CA 1
ATOM 2537 C C . HIS D 3 62 ? -2.184 28.818 29.659 1.00 40.04 49 HIS A C 1
ATOM 2538 O O . HIS D 3 62 ? -2.278 29.771 30.439 1.00 38.77 49 HIS A O 1
ATOM 2545 N N . VAL D 3 63 ? -3.042 28.607 28.665 1.00 39.70 50 VAL A N 1
ATOM 2546 C CA . VAL D 3 63 ? -4.103 29.548 28.324 1.00 37.83 50 VAL A CA 1
ATOM 2547 C C . VAL D 3 63 ? -5.431 28.953 28.764 1.00 37.64 50 VAL A C 1
ATOM 2548 O O . VAL D 3 63 ? -5.753 27.817 28.404 1.00 39.00 50 VAL A O 1
ATOM 2552 N N . TYR D 3 64 ? -6.201 29.716 29.533 1.00 36.18 51 TYR A N 1
ATOM 2553 C CA . TYR D 3 64 ? -7.449 29.229 30.102 1.00 36.09 51 TYR A CA 1
ATOM 2554 C C . TYR D 3 64 ? -8.647 29.922 29.469 1.00 34.90 51 TYR A C 1
ATOM 2555 O O . TYR D 3 64 ? -8.593 31.106 29.120 1.00 33.70 51 TYR A O 1
ATOM 2564 N N . LEU D 3 65 ? -9.737 29.167 29.346 1.00 37.39 52 LEU A N 1
ATOM 2565 C CA . LEU D 3 65 ? -10.986 29.647 28.772 1.00 40.15 52 LEU A CA 1
ATOM 2566 C C . LEU D 3 65 ? -12.094 29.547 29.809 1.00 37.34 52 LEU A C 1
ATOM 2567 O O . LEU D 3 65 ? -12.358 28.465 30.338 1.00 35.85 52 LEU A O 1
ATOM 2572 N N . ARG D 3 66 ? -12.757 30.665 30.081 1.00 35.17 53 ARG A N 1
ATOM 2573 C CA . ARG D 3 66 ? -13.828 30.709 31.070 1.00 46.96 53 ARG A CA 1
ATOM 2574 C C . ARG D 3 66 ? -15.157 30.465 30.363 1.00 33.95 53 ARG A C 1
ATOM 2575 O O . ARG D 3 66 ? -15.629 31.313 29.599 1.00 33.32 53 ARG A O 1
ATOM 2583 N N . LEU D 3 67 ? -15.758 29.306 30.620 1.00 35.05 54 LEU A N 1
ATOM 2584 C CA . LEU D 3 67 ? -17.043 28.949 30.045 1.00 35.99 54 LEU A CA 1
ATOM 2585 C C . LEU D 3 67 ? -18.183 29.592 30.823 1.00 37.34 54 LEU A C 1
ATOM 2586 O O . LEU D 3 67 ? -18.062 29.907 32.009 1.00 35.54 54 LEU A O 1
ATOM 2591 N N . HIS D 3 68 ? -19.309 29.774 30.137 1.00 50.33 55 HIS A N 1
ATOM 2592 C CA . HIS D 3 68 ? -20.515 30.233 30.807 1.00 42.77 55 HIS A CA 1
ATOM 2593 C C . HIS D 3 68 ? -20.992 29.179 31.802 1.00 41.67 55 HIS A C 1
ATOM 2594 O O . HIS D 3 68 ? -20.700 27.987 31.673 1.00 49.11 55 HIS A O 1
ATOM 2601 N N . LYS D 3 69 ? -21.716 29.640 32.822 1.00 47.36 56 LYS A N 1
ATOM 2602 C CA . LYS D 3 69 ? -22.193 28.744 33.869 1.00 49.17 56 LYS A CA 1
ATOM 2603 C C . LYS D 3 69 ? -23.036 27.626 33.270 1.00 56.07 56 LYS A C 1
ATOM 2604 O O . LYS D 3 69 ? -23.985 27.877 32.523 1.00 53.34 56 LYS A O 1
ATOM 2610 N N . GLY D 3 70 ? -22.678 26.385 33.598 1.00 57.91 57 GLY A N 1
ATOM 2611 C CA . GLY D 3 70 ? -23.360 25.227 33.064 1.00 52.25 57 GLY A CA 1
ATOM 2612 C C . GLY D 3 70 ? -22.892 24.774 31.700 1.00 57.96 57 GLY A C 1
ATOM 2613 O O . GLY D 3 70 ? -23.255 23.669 31.277 1.00 67.13 57 GLY A O 1
ATOM 2614 N N . GLU D 3 71 ? -22.106 25.582 30.993 1.00 61.79 58 GLU A N 1
ATOM 2615 C CA . GLU D 3 71 ? -21.602 25.177 29.690 1.00 48.65 58 GLU A CA 1
ATOM 2616 C C . GLU D 3 71 ? -20.601 24.038 29.846 1.00 45.12 58 GLU A C 1
ATOM 2617 O O . GLU D 3 71 ? -19.860 23.959 30.828 1.00 44.56 58 GLU A O 1
ATOM 2623 N N . ASN D 3 72 ? -20.590 23.148 28.861 1.00 51.85 59 ASN A N 1
ATOM 2624 C CA . ASN D 3 72 ? -19.781 21.942 28.895 1.00 53.42 59 ASN A CA 1
ATOM 2625 C C . ASN D 3 72 ? -18.668 22.032 27.861 1.00 50.06 59 ASN A C 1
ATOM 2626 O O . ASN D 3 72 ? -18.808 22.700 26.833 1.00 51.46 59 ASN A O 1
ATOM 2631 N N . ILE D 3 73 ? -17.556 21.349 28.151 1.00 49.77 60 ILE A N 1
ATOM 2632 C CA . ILE D 3 73 ? -16.378 21.410 27.288 1.00 54.86 60 ILE A CA 1
ATOM 2633 C C . ILE D 3 73 ? -16.714 20.992 25.862 1.00 54.50 60 ILE A C 1
ATOM 2634 O O . ILE D 3 73 ? -16.106 21.484 24.902 1.00 53.53 60 ILE A O 1
ATOM 2639 N N . GLU D 3 74 ? -17.689 20.101 25.690 1.00 60.96 61 GLU A N 1
ATOM 2640 C CA . GLU D 3 74 ? -18.119 19.714 24.353 1.00 66.53 61 GLU A CA 1
ATOM 2641 C C . GLU D 3 74 ? -19.022 20.748 23.694 1.00 68.68 61 GLU A C 1
ATOM 2642 O O . GLU D 3 74 ? -19.303 20.625 22.497 1.00 75.84 61 GLU A O 1
ATOM 2648 N N . ASP D 3 75 ? -19.480 21.757 24.431 1.00 67.84 62 ASP A N 1
ATOM 2649 C CA . ASP D 3 75 ? -20.336 22.794 23.869 1.00 67.35 62 ASP A CA 1
ATOM 2650 C C . ASP D 3 75 ? -19.555 23.980 23.324 1.00 58.37 62 ASP A C 1
ATOM 2651 O O . ASP D 3 75 ? -20.170 24.951 22.871 1.00 66.10 62 ASP A O 1
ATOM 2656 N N . ILE D 3 76 ? -18.230 23.928 23.357 1.00 60.27 63 ILE A N 1
ATOM 2657 C CA . ILE D 3 76 ? -17.418 25.092 22.979 1.00 52.47 63 ILE A CA 1
ATOM 2658 C C . ILE D 3 76 ? -17.587 25.370 21.491 1.00 59.02 63 ILE A C 1
ATOM 2659 O O . ILE D 3 76 ? -17.454 24.444 20.668 1.00 61.95 63 ILE A O 1
ATOM 2664 N N . PRO D 3 77 ? -17.896 26.604 21.093 1.00 53.27 64 PRO A N 1
ATOM 2665 C CA . PRO D 3 77 ? -17.906 26.936 19.666 1.00 45.43 64 PRO A CA 1
ATOM 2666 C C . PRO D 3 77 ? -16.514 26.794 19.071 1.00 49.59 64 PRO A C 1
ATOM 2667 O O . PRO D 3 77 ? -15.507 27.082 19.721 1.00 55.66 64 PRO A O 1
ATOM 2671 N N . LYS D 3 78 ? -16.468 26.350 17.812 1.00 47.36 65 LYS A N 1
ATOM 2672 C CA . LYS D 3 78 ? -15.183 26.067 17.180 1.00 49.63 65 LYS A CA 1
ATOM 2673 C C . LYS D 3 78 ? -14.336 27.323 17.023 1.00 55.44 65 LYS A C 1
ATOM 2674 O O . LYS D 3 78 ? -13.103 27.240 17.053 1.00 56.59 65 LYS A O 1
ATOM 2680 N N . GLU D 3 79 ? -14.966 28.486 16.850 1.00 48.05 66 GLU A N 1
ATOM 2681 C CA . GLU D 3 79 ? -14.195 29.714 16.684 1.00 43.46 66 GLU A CA 1
ATOM 2682 C C . GLU D 3 79 ? -13.482 30.098 17.976 1.00 44.70 66 GLU A C 1
ATOM 2683 O O . GLU D 3 79 ? -12.312 30.498 17.949 1.00 44.99 66 GLU A O 1
ATOM 2689 N N . VAL D 3 80 ? -14.166 29.975 19.115 1.00 49.77 67 VAL A N 1
ATOM 2690 C CA . VAL D 3 80 ? -13.524 30.247 20.397 1.00 43.91 67 VAL A CA 1
ATOM 2691 C C . VAL D 3 80 ? -12.424 29.227 20.665 1.00 40.42 67 VAL A C 1
ATOM 2692 O O . VAL D 3 80 ? -11.324 29.578 21.115 1.00 48.27 67 VAL A O 1
ATOM 2696 N N . LEU D 3 81 ? -12.697 27.954 20.373 1.00 41.56 68 LEU A N 1
ATOM 2697 C CA . LEU D 3 81 ? -11.696 26.909 20.556 1.00 45.01 68 LEU A CA 1
ATOM 2698 C C . LEU D 3 81 ? -10.439 27.198 19.744 1.00 53.74 68 LEU A C 1
ATOM 2699 O O . LEU D 3 81 ? -9.318 27.132 20.263 1.00 60.75 68 LEU A O 1
ATOM 2704 N N . MET D 3 82 ? -10.606 27.527 18.462 1.00 43.66 69 MET A N 1
ATOM 2705 C CA . MET D 3 82 ? -9.451 27.843 17.635 1.00 44.19 69 MET A CA 1
ATOM 2706 C C . MET D 3 82 ? -8.795 29.155 18.040 1.00 60.69 69 MET A C 1
ATOM 2707 O O . MET D 3 82 ? -7.603 29.344 17.774 1.00 66.06 69 MET A O 1
ATOM 2712 N N . ASP D 3 83 ? -9.536 30.062 18.679 1.00 46.06 70 ASP A N 1
ATOM 2713 C CA . ASP D 3 83 ? -8.901 31.255 19.227 1.00 40.75 70 ASP A CA 1
ATOM 2714 C C . ASP D 3 83 ? -7.956 30.889 20.361 1.00 39.05 70 ASP A C 1
ATOM 2715 O O . ASP D 3 83 ? -6.791 31.306 20.371 1.00 50.86 70 ASP A O 1
ATOM 2720 N N . CYS D 3 84 ? -8.435 30.090 21.318 1.00 38.75 71 CYS A N 1
ATOM 2721 C CA . CYS D 3 84 ? -7.570 29.656 22.412 1.00 49.65 71 CYS A CA 1
ATOM 2722 C C . CYS D 3 84 ? -6.370 28.868 21.895 1.00 60.34 71 CYS A C 1
ATOM 2723 O O . CYS D 3 84 ? -5.231 29.096 22.328 1.00 64.32 71 CYS A O 1
ATOM 2726 N N . ALA D 3 85 ? -6.602 27.943 20.962 1.00 54.28 72 ALA A N 1
ATOM 2727 C CA . ALA D 3 85 ? -5.501 27.146 20.431 1.00 49.01 72 ALA A CA 1
ATOM 2728 C C . ALA D 3 85 ? -4.494 28.019 19.689 1.00 51.28 72 ALA A C 1
ATOM 2729 O O . ALA D 3 85 ? -3.278 27.809 19.795 1.00 49.71 72 ALA A O 1
ATOM 2731 N N . HIS D 3 86 ? -4.978 29.011 18.937 1.00 42.79 73 HIS A N 1
ATOM 2732 C CA . HIS D 3 86 ? -4.066 29.978 18.342 1.00 42.53 73 HIS A CA 1
ATOM 2733 C C . HIS D 3 86 ? -3.282 30.724 19.408 1.00 46.94 73 HIS A C 1
ATOM 2734 O O . HIS D 3 86 ? -2.118 31.080 19.190 1.00 55.50 73 HIS A O 1
ATOM 2741 N N . LEU D 3 87 ? -3.896 30.946 20.572 1.00 41.88 74 LEU A N 1
ATOM 2742 C CA . LEU D 3 87 ? -3.238 31.717 21.620 1.00 42.96 74 LEU A CA 1
ATOM 2743 C C . LEU D 3 87 ? -2.128 30.918 22.298 1.00 47.72 74 LEU A C 1
ATOM 2744 O O . LEU D 3 87 ? -1.082 31.481 22.639 1.00 49.96 74 LEU A O 1
ATOM 2749 N N . VAL D 3 88 ? -2.327 29.612 22.514 1.00 41.11 75 VAL A N 1
ATOM 2750 C CA . VAL D 3 88 ? -1.217 28.814 23.037 1.00 42.64 75 VAL A CA 1
ATOM 2751 C C . VAL D 3 88 ? -0.142 28.637 21.975 1.00 44.33 75 VAL A C 1
ATOM 2752 O O . VAL D 3 88 ? 1.056 28.667 22.280 1.00 45.27 75 VAL A O 1
ATOM 2756 N N . LYS D 3 89 ? -0.544 28.445 20.715 1.00 50.20 76 LYS A N 1
ATOM 2757 C CA . LYS D 3 89 ? 0.445 28.252 19.658 1.00 54.89 76 LYS A CA 1
ATOM 2758 C C . LYS D 3 89 ? 1.343 29.476 19.516 1.00 46.24 76 LYS A C 1
ATOM 2759 O O . LYS D 3 89 ? 2.571 29.354 19.441 1.00 48.95 76 LYS A O 1
ATOM 2765 N N . ALA D 3 90 ? 0.747 30.670 19.491 1.00 44.41 77 ALA A N 1
ATOM 2766 C CA . ALA D 3 90 ? 1.542 31.885 19.348 1.00 44.12 77 ALA A CA 1
ATOM 2767 C C . ALA D 3 90 ? 2.465 32.106 20.541 1.00 50.35 77 ALA A C 1
ATOM 2768 O O . ALA D 3 90 ? 3.540 32.697 20.389 1.00 60.54 77 ALA A O 1
ATOM 2770 N N . ASN D 3 91 ? 2.071 31.647 21.724 1.00 50.12 78 ASN A N 1
ATOM 2771 C CA . ASN D 3 91 ? 2.860 31.834 22.932 1.00 45.11 78 ASN A CA 1
ATOM 2772 C C . ASN D 3 91 ? 3.790 30.666 23.227 1.00 55.95 78 ASN A C 1
ATOM 2773 O O . ASN D 3 91 ? 4.428 30.654 24.285 1.00 71.52 78 ASN A O 1
ATOM 2778 N N . SER D 3 92 ? 3.869 29.681 22.340 1.00 60.93 79 SER A N 1
ATOM 2779 C CA . SER D 3 92 ? 4.802 28.581 22.526 1.00 61.44 79 SER A CA 1
ATOM 2780 C C . SER D 3 92 ? 6.171 28.948 21.974 1.00 57.24 79 SER A C 1
ATOM 2781 O O . SER D 3 92 ? 6.285 29.567 20.913 1.00 59.79 79 SER A O 1
ATOM 2784 N N . ILE D 3 93 ? 7.214 28.559 22.707 1.00 59.35 80 ILE A N 1
ATOM 2785 C CA . ILE D 3 93 ? 8.581 28.847 22.279 1.00 68.08 80 ILE A CA 1
ATOM 2786 C C . ILE D 3 93 ? 8.878 28.154 20.953 1.00 71.27 80 ILE A C 1
ATOM 2787 O O . ILE D 3 93 ? 9.259 28.794 19.966 1.00 68.48 80 ILE A O 1
ATOM 2792 N N . GLN D 3 94 ? 8.705 26.833 20.911 1.00 66.77 81 GLN A N 1
ATOM 2793 C CA . GLN D 3 94 ? 8.921 26.064 19.693 1.00 72.33 81 GLN A CA 1
ATOM 2794 C C . GLN D 3 94 ? 7.667 25.932 18.839 1.00 77.89 81 GLN A C 1
ATOM 2795 O O . GLN D 3 94 ? 7.771 25.525 17.676 1.00 75.27 81 GLN A O 1
ATOM 2801 N N . GLY D 3 95 ? 6.497 26.272 19.377 1.00 79.46 82 GLY A N 1
ATOM 2802 C CA . GLY D 3 95 ? 5.241 26.025 18.694 1.00 74.36 82 GLY A CA 1
ATOM 2803 C C . GLY D 3 95 ? 4.805 27.106 17.727 1.00 64.13 82 GLY A C 1
ATOM 2804 O O . GLY D 3 95 ? 4.104 26.822 16.751 1.00 72.43 82 GLY A O 1
ATOM 2805 N N . CYS D 3 96 ? 5.204 28.352 17.982 1.00 57.22 83 CYS A N 1
ATOM 2806 C CA . CYS D 3 96 ? 4.847 29.429 17.068 1.00 52.33 83 CYS A CA 1
ATOM 2807 C C . CYS D 3 96 ? 5.569 29.324 15.733 1.00 64.79 83 CYS A C 1
ATOM 2808 O O . CYS D 3 96 ? 5.184 30.018 14.786 1.00 77.68 83 CYS A O 1
ATOM 2811 N N . LYS D 3 97 ? 6.597 28.481 15.634 1.00 57.79 84 LYS A N 1
ATOM 2812 C CA . LYS D 3 97 ? 7.391 28.354 14.421 1.00 64.67 84 LYS A CA 1
ATOM 2813 C C . LYS D 3 97 ? 6.932 27.239 13.486 1.00 63.50 84 LYS A C 1
ATOM 2814 O O . LYS D 3 97 ? 7.461 27.141 12.373 1.00 63.76 84 LYS A O 1
ATOM 2820 N N . MET D 3 98 ? 5.986 26.394 13.887 1.00 64.17 85 MET A N 1
ATOM 2821 C CA . MET D 3 98 ? 5.564 25.297 13.027 1.00 80.07 85 MET A CA 1
ATOM 2822 C C . MET D 3 98 ? 4.221 25.611 12.368 1.00 83.84 85 MET A C 1
ATOM 2823 O O . MET D 3 98 ? 3.528 26.563 12.733 1.00 90.14 85 MET A O 1
ATOM 2828 N N . ASN D 3 99 ? 3.850 24.781 11.387 1.00 74.98 86 ASN A N 1
ATOM 2829 C CA . ASN D 3 99 ? 2.582 24.960 10.688 1.00 77.24 86 ASN A CA 1
ATOM 2830 C C . ASN D 3 99 ? 1.464 24.036 11.157 1.00 83.28 86 ASN A C 1
ATOM 2831 O O . ASN D 3 99 ? 0.299 24.307 10.849 1.00 89.23 86 ASN A O 1
ATOM 2836 N N . ASN D 3 100 ? 1.775 22.974 11.898 1.00 75.84 87 ASN A N 1
ATOM 2837 C CA . ASN D 3 100 ? 0.758 22.069 12.434 1.00 72.25 87 ASN A CA 1
ATOM 2838 C C . ASN D 3 100 ? 1.113 21.787 13.885 1.00 78.07 87 ASN A C 1
ATOM 2839 O O . ASN D 3 100 ? 2.129 21.140 14.158 1.00 101.07 87 ASN A O 1
ATOM 2844 N N . VAL D 3 101 ? 0.274 22.238 14.811 1.00 70.00 88 VAL A N 1
ATOM 2845 C CA . VAL D 3 101 ? 0.579 22.156 16.233 1.00 61.64 88 VAL A CA 1
ATOM 2846 C C . VAL D 3 101 ? -0.627 21.587 16.958 1.00 59.14 88 VAL A C 1
ATOM 2847 O O . VAL D 3 101 ? -1.701 22.199 16.959 1.00 58.32 88 VAL A O 1
ATOM 2851 N N . ASN D 3 102 ? -0.450 20.428 17.582 1.00 60.30 89 ASN A N 1
ATOM 2852 C CA . ASN D 3 102 ? -1.500 19.846 18.401 1.00 60.06 89 ASN A CA 1
ATOM 2853 C C . ASN D 3 102 ? -1.555 20.542 19.755 1.00 57.65 89 ASN A C 1
ATOM 2854 O O . ASN D 3 102 ? -0.522 20.827 20.370 1.00 57.51 89 ASN A O 1
ATOM 2859 N N . VAL D 3 103 ? -2.773 20.825 20.209 1.00 56.04 90 VAL A N 1
ATOM 2860 C CA . VAL D 3 103 ? -3.019 21.542 21.453 1.00 53.60 90 VAL A CA 1
ATOM 2861 C C . VAL D 3 103 ? -3.955 20.700 22.303 1.00 56.41 90 VAL A C 1
ATOM 2862 O O . VAL D 3 103 ? -5.065 20.370 21.868 1.00 72.65 90 VAL A O 1
ATOM 2866 N N . VAL D 3 104 ? -3.518 20.360 23.502 1.00 54.62 91 VAL A N 1
ATOM 2867 C CA . VAL D 3 104 ? -4.339 19.621 24.450 1.00 63.14 91 VAL A CA 1
ATOM 2868 C C . VAL D 3 104 ? -5.105 20.609 25.317 1.00 64.20 91 VAL A C 1
ATOM 2869 O O . VAL D 3 104 ? -4.592 21.678 25.680 1.00 76.86 91 VAL A O 1
ATOM 2873 N N . TYR D 3 105 ? -6.350 20.259 25.632 1.00 55.59 92 TYR A N 1
ATOM 2874 C CA . TYR D 3 105 ? -7.171 21.041 26.542 1.00 50.21 92 TYR A CA 1
ATOM 2875 C C . TYR D 3 105 ? -8.041 20.100 27.362 1.00 56.46 92 TYR A C 1
ATOM 2876 O O . TYR D 3 105 ? -8.568 19.111 26.839 1.00 53.72 92 TYR A O 1
ATOM 2885 N N . THR D 3 106 ? -8.169 20.401 28.652 1.00 50.67 93 THR A N 1
ATOM 2886 C CA . THR D 3 106 ? -8.970 19.595 29.564 1.00 52.01 93 THR A CA 1
ATOM 2887 C C . THR D 3 106 ? -9.568 20.520 30.611 1.00 49.78 93 THR A C 1
ATOM 2888 O O . THR D 3 106 ? -9.001 21.584 30.879 1.00 54.77 93 THR A O 1
ATOM 2892 N N . PRO D 3 107 ? -10.710 20.167 31.203 1.00 50.24 94 PRO A N 1
ATOM 2893 C CA . PRO D 3 107 ? -11.269 21.012 32.264 1.00 48.37 94 PRO A CA 1
ATOM 2894 C C . PRO D 3 107 ? -10.279 21.198 33.403 1.00 48.28 94 PRO A C 1
ATOM 2895 O O . PRO D 3 107 ? -9.479 20.311 33.711 1.00 54.96 94 PRO A O 1
ATOM 2899 N N . TRP D 3 108 ? -10.333 22.381 34.023 1.00 45.99 95 TRP A N 1
ATOM 2900 C CA . TRP D 3 108 ? -9.454 22.667 35.154 1.00 45.94 95 TRP A CA 1
ATOM 2901 C C . TRP D 3 108 ? -9.626 21.646 36.269 1.00 73.10 95 TRP A C 1
ATOM 2902 O O . TRP D 3 108 ? -8.654 21.305 36.953 1.00 68.02 95 TRP A O 1
ATOM 2913 N N . SER D 3 109 ? -10.847 21.143 36.462 1.00 64.25 96 SER A N 1
ATOM 2914 C CA . SER D 3 109 ? -11.089 20.132 37.484 1.00 65.68 96 SER A CA 1
ATOM 2915 C C . SER D 3 109 ? -10.267 18.872 37.251 1.00 60.08 96 SER A C 1
ATOM 2916 O O . SER D 3 109 ? -10.054 18.100 38.191 1.00 66.59 96 SER A O 1
ATOM 2919 N N . ASN D 3 110 ? -9.799 18.651 36.025 1.00 66.56 97 ASN A N 1
ATOM 2920 C CA . ASN D 3 110 ? -8.993 17.486 35.698 1.00 57.55 97 ASN A CA 1
ATOM 2921 C C . ASN D 3 110 ? -7.513 17.677 36.002 1.00 57.87 97 ASN A C 1
ATOM 2922 O O . ASN D 3 110 ? -6.774 16.690 36.032 1.00 60.74 97 ASN A O 1
ATOM 2927 N N . LEU D 3 111 ? -7.065 18.907 36.232 1.00 55.30 98 LEU A N 1
ATOM 2928 C CA . LEU D 3 111 ? -5.650 19.151 36.477 1.00 60.61 98 LEU A CA 1
ATOM 2929 C C . LEU D 3 111 ? -5.245 18.615 37.844 1.00 67.67 98 LEU A C 1
ATOM 2930 O O . LEU D 3 111 ? -5.943 18.830 38.839 1.00 76.84 98 LEU A O 1
ATOM 2935 N N . LYS D 3 112 ? -4.110 17.919 37.892 1.00 65.39 99 LYS A N 1
ATOM 2936 C CA . LYS D 3 112 ? -3.568 17.380 39.133 1.00 68.89 99 LYS A CA 1
ATOM 2937 C C . LYS D 3 112 ? -2.130 17.847 39.285 1.00 76.12 99 LYS A C 1
ATOM 2938 O O . LYS D 3 112 ? -1.325 17.701 38.360 1.00 72.87 99 LYS A O 1
ATOM 2940 N N . LYS D 3 113 ? -1.808 18.410 40.449 1.00 85.02 100 LYS A N 1
ATOM 2941 C CA . LYS D 3 113 ? -0.478 18.943 40.726 1.00 78.05 100 LYS A CA 1
ATOM 2942 C C . LYS D 3 113 ? 0.115 18.197 41.915 1.00 73.60 100 LYS A C 1
ATOM 2943 O O . LYS D 3 113 ? -0.342 18.365 43.050 1.00 70.74 100 LYS A O 1
ATOM 2949 N N . THR D 3 114 ? 1.128 17.377 41.653 1.00 76.71 101 THR A N 1
ATOM 2950 C CA . THR D 3 114 ? 1.884 16.707 42.700 1.00 80.04 101 THR A CA 1
ATOM 2951 C C . THR D 3 114 ? 2.998 17.616 43.200 1.00 85.14 101 THR A C 1
ATOM 2952 O O . THR D 3 114 ? 3.578 18.394 42.437 1.00 84.02 101 THR A O 1
ATOM 2956 N N . ALA D 3 115 ? 3.297 17.511 44.498 1.00 90.00 102 ALA A N 1
ATOM 2957 C CA . ALA D 3 115 ? 4.458 18.203 45.045 1.00 94.44 102 ALA A CA 1
ATOM 2958 C C . ALA D 3 115 ? 5.749 17.782 44.353 1.00 99.30 102 ALA A C 1
ATOM 2959 O O . ALA D 3 115 ? 6.740 18.518 44.410 1.00 95.07 102 ALA A O 1
ATOM 2961 N N . ASP D 3 116 ? 5.755 16.616 43.701 1.00 100.15 103 ASP A N 1
ATOM 2962 C CA . ASP D 3 116 ? 6.910 16.195 42.918 1.00 103.81 103 ASP A CA 1
ATOM 2963 C C . ASP D 3 116 ? 7.075 17.040 41.660 1.00 97.58 103 ASP A C 1
ATOM 2964 O O . ASP D 3 116 ? 8.201 17.238 41.189 1.00 89.39 103 ASP A O 1
ATOM 2969 N N . MET D 3 117 ? 5.975 17.553 41.115 1.00 99.61 104 MET A N 1
ATOM 2970 C CA . MET D 3 117 ? 6.013 18.290 39.863 1.00 83.51 104 MET A CA 1
ATOM 2971 C C . MET D 3 117 ? 6.761 19.612 40.025 1.00 82.97 104 MET A C 1
ATOM 2972 O O . MET D 3 117 ? 6.903 20.153 41.126 1.00 84.50 104 MET A O 1
ATOM 2977 N N . ASP D 3 118 ? 7.233 20.134 38.898 1.00 77.46 105 ASP A N 1
ATOM 2978 C CA . ASP D 3 118 ? 8.001 21.368 38.849 1.00 78.19 105 ASP A CA 1
ATOM 2979 C C . ASP D 3 118 ? 7.184 22.462 38.173 1.00 74.72 105 ASP A C 1
ATOM 2980 O O . ASP D 3 118 ? 6.272 22.181 37.389 1.00 82.56 105 ASP A O 1
ATOM 2985 N N . VAL D 3 119 ? 7.510 23.715 38.511 1.00 74.49 106 VAL A N 1
ATOM 2986 C CA . VAL D 3 119 ? 6.734 24.864 38.055 1.00 70.22 106 VAL A CA 1
ATOM 2987 C C . VAL D 3 119 ? 6.564 24.811 36.546 1.00 64.95 106 VAL A C 1
ATOM 2988 O O . VAL D 3 119 ? 7.535 24.658 35.799 1.00 62.72 106 VAL A O 1
ATOM 2992 N N . GLY D 3 120 ? 5.318 24.936 36.094 1.00 63.33 107 GLY A N 1
ATOM 2993 C CA . GLY D 3 120 ? 4.998 24.830 34.688 1.00 71.73 107 GLY A CA 1
ATOM 2994 C C . GLY D 3 120 ? 4.570 23.452 34.230 1.00 79.40 107 GLY A C 1
ATOM 2995 O O . GLY D 3 120 ? 4.261 23.280 33.044 1.00 79.92 107 GLY A O 1
ATOM 2996 N N . GLN D 3 121 ? 4.549 22.467 35.122 1.00 78.84 108 GLN A N 1
ATOM 2997 C CA . GLN D 3 121 ? 4.106 21.119 34.801 1.00 85.93 108 GLN A CA 1
ATOM 2998 C C . GLN D 3 121 ? 2.820 20.814 35.554 1.00 76.84 108 GLN A C 1
ATOM 2999 O O . GLN D 3 121 ? 2.638 21.250 36.695 1.00 81.16 108 GLN A O 1
ATOM 3001 N N . ILE D 3 122 ? 1.929 20.066 34.912 1.00 68.59 109 ILE A N 1
ATOM 3002 C CA . ILE D 3 122 ? 0.637 19.746 35.504 1.00 62.63 109 ILE A CA 1
ATOM 3003 C C . ILE D 3 122 ? 0.210 18.369 35.009 1.00 72.21 109 ILE A C 1
ATOM 3004 O O . ILE D 3 122 ? 0.495 17.987 33.869 1.00 67.36 109 ILE A O 1
ATOM 3009 N N . GLY D 3 123 ? -0.447 17.612 35.886 1.00 63.71 110 GLY A N 1
ATOM 3010 C CA . GLY D 3 123 ? -0.969 16.306 35.552 1.00 66.26 110 GLY A CA 1
ATOM 3011 C C . GLY D 3 123 ? -2.474 16.306 35.375 1.00 64.69 110 GLY A C 1
ATOM 3012 O O . GLY D 3 123 ? -3.141 17.343 35.417 1.00 61.52 110 GLY A O 1
ATOM 3013 N N . PHE D 3 124 ? -3.013 15.103 35.180 1.00 67.27 111 PHE A N 1
ATOM 3014 C CA . PHE D 3 124 ? -4.439 14.905 34.955 1.00 68.08 111 PHE A CA 1
ATOM 3015 C C . PHE D 3 124 ? -4.950 13.780 35.839 1.00 72.30 111 PHE A C 1
ATOM 3016 O O . PHE D 3 124 ? -4.326 12.716 35.916 1.00 75.98 111 PHE A O 1
ATOM 3024 N N . HIS D 3 125 ? -6.090 14.011 36.494 1.00 68.46 112 HIS A N 1
ATOM 3025 C CA . HIS D 3 125 ? -6.717 12.946 37.271 1.00 71.47 112 HIS A CA 1
ATOM 3026 C C . HIS D 3 125 ? -7.215 11.828 36.367 1.00 74.06 112 HIS A C 1
ATOM 3027 O O . HIS D 3 125 ? -7.146 10.648 36.730 1.00 77.88 112 HIS A O 1
ATOM 3034 N N . ARG D 3 126 ? -7.726 12.184 35.192 1.00 72.27 113 ARG A N 1
ATOM 3035 C CA . ARG D 3 126 ? -8.328 11.238 34.265 1.00 74.54 113 ARG A CA 1
ATOM 3036 C C . ARG D 3 126 ? -7.807 11.531 32.867 1.00 80.20 113 ARG A C 1
ATOM 3037 O O . ARG D 3 126 ? -7.869 12.674 32.405 1.00 74.88 113 ARG A O 1
ATOM 3045 N N . GLN D 3 127 ? -7.282 10.502 32.201 1.00 92.21 114 GLN A N 1
ATOM 3046 C CA . GLN D 3 127 ? -6.818 10.667 30.829 1.00 90.11 114 GLN A CA 1
ATOM 3047 C C . GLN D 3 127 ? -7.971 10.808 29.846 1.00 97.11 114 GLN A C 1
ATOM 3048 O O . GLN D 3 127 ? -7.785 11.379 28.766 1.00 73.80 114 GLN A O 1
ATOM 3054 N N . LYS D 3 128 ? -9.156 10.304 30.201 1.00 95.26 115 LYS A N 1
ATOM 3055 C CA . LYS D 3 128 ? -10.310 10.365 29.313 1.00 100.00 115 LYS A CA 1
ATOM 3056 C C . LYS D 3 128 ? -10.824 11.785 29.114 1.00 92.51 115 LYS A C 1
ATOM 3057 O O . LYS D 3 128 ? -11.554 12.035 28.148 1.00 92.24 115 LYS A O 1
ATOM 3063 N N . ASP D 3 129 ? -10.471 12.712 29.999 1.00 89.82 116 ASP A N 1
ATOM 3064 C CA . ASP D 3 129 ? -10.964 14.080 29.925 1.00 82.11 116 ASP A CA 1
ATOM 3065 C C . ASP D 3 129 ? -10.023 15.018 29.176 1.00 73.08 116 ASP A C 1
ATOM 3066 O O . ASP D 3 129 ? -10.361 16.191 28.990 1.00 83.52 116 ASP A O 1
ATOM 3071 N N . VAL D 3 130 ? -8.865 14.537 28.737 1.00 64.52 117 VAL A N 1
ATOM 3072 C CA . VAL D 3 130 ? -7.929 15.345 27.965 1.00 63.11 117 VAL A CA 1
ATOM 3073 C C . VAL D 3 130 ? -8.310 15.250 26.494 1.00 63.18 117 VAL A C 1
ATOM 3074 O O . VAL D 3 130 ? -8.601 14.160 25.988 1.00 73.50 117 VAL A O 1
ATOM 3078 N N . LYS D 3 131 ? -8.318 16.391 25.807 1.00 60.49 118 LYS A N 1
ATOM 3079 C CA . LYS D 3 131 ? -8.704 16.455 24.406 1.00 60.75 118 LYS A CA 1
ATOM 3080 C C . LYS D 3 131 ? -7.606 17.147 23.607 1.00 67.10 118 LYS A C 1
ATOM 3081 O O . LYS D 3 131 ? -6.715 17.790 24.166 1.00 81.32 118 LYS A O 1
ATOM 3087 N N . ILE D 3 132 ? -7.671 16.997 22.284 1.00 60.76 119 ILE A N 1
ATOM 3088 C CA . ILE D 3 132 ? -6.655 17.517 21.376 1.00 60.39 119 ILE A CA 1
ATOM 3089 C C . ILE D 3 132 ? -7.342 18.203 20.203 1.00 59.35 119 ILE A C 1
ATOM 3090 O O . ILE D 3 132 ? -8.371 17.730 19.710 1.00 69.82 119 ILE A O 1
ATOM 3095 N N . VAL D 3 133 ? -6.777 19.326 19.765 1.00 65.10 120 VAL A N 1
ATOM 3096 C CA . VAL D 3 133 ? -7.226 20.032 18.570 1.00 67.44 120 VAL A CA 1
ATOM 3097 C C . VAL D 3 133 ? -5.993 20.567 17.853 1.00 66.68 120 VAL A C 1
ATOM 3098 O O . VAL D 3 133 ? -5.081 21.106 18.487 1.00 71.04 120 VAL A O 1
ATOM 3102 N N . THR D 3 134 ? -5.956 20.409 16.532 1.00 58.09 121 THR A N 1
ATOM 3103 C CA . THR D 3 134 ? -4.772 20.736 15.748 1.00 58.64 121 THR A CA 1
ATOM 3104 C C . THR D 3 134 ? -4.916 22.105 15.096 1.00 56.63 121 THR A C 1
ATOM 3105 O O . THR D 3 134 ? -5.942 22.402 14.475 1.00 60.08 121 THR A O 1
ATOM 3109 N N . VAL D 3 135 ? -3.880 22.926 15.238 1.00 56.82 122 VAL A N 1
ATOM 3110 C CA . VAL D 3 135 ? -3.795 24.235 14.604 1.00 63.51 122 VAL A CA 1
ATOM 3111 C C . VAL D 3 135 ? -2.961 24.092 13.341 1.00 68.76 122 VAL A C 1
ATOM 3112 O O . VAL D 3 135 ? -1.780 23.730 13.405 1.00 66.26 122 VAL A O 1
ATOM 3116 N N . GLU D 3 136 ? -3.569 24.378 12.198 1.00 80.40 123 GLU A N 1
ATOM 3117 C CA . GLU D 3 136 ? -2.873 24.349 10.922 1.00 80.82 123 GLU A CA 1
ATOM 3118 C C . GLU D 3 136 ? -2.469 25.761 10.520 1.00 79.46 123 GLU A C 1
ATOM 3119 O O . GLU D 3 136 ? -3.231 26.716 10.701 1.00 89.12 123 GLU A O 1
ATOM 3125 N N . LYS D 3 137 ? -1.259 25.881 9.993 1.00 78.86 124 LYS A N 1
ATOM 3126 C CA . LYS D 3 137 ? -0.655 27.145 9.543 1.00 81.86 124 LYS A CA 1
ATOM 3127 C C . LYS D 3 137 ? -0.703 28.139 10.709 1.00 86.82 124 LYS A C 1
ATOM 3128 O O . LYS D 3 137 ? -0.565 27.736 11.875 1.00 95.49 124 LYS A O 1
ATOM 3134 N N . LYS D 3 138 ? -0.922 29.422 10.437 1.00 87.55 125 LYS A N 1
ATOM 3135 C CA . LYS D 3 138 ? -0.965 30.463 11.452 1.00 63.16 125 LYS A CA 1
ATOM 3136 C C . LYS D 3 138 ? -1.783 31.617 10.895 1.00 66.49 125 LYS A C 1
ATOM 3137 O O . LYS D 3 138 ? -1.760 31.878 9.690 1.00 84.00 125 LYS A O 1
ATOM 3143 N N . VAL D 3 139 ? -2.495 32.315 11.776 1.00 59.90 126 VAL A N 1
ATOM 3144 C CA . VAL D 3 139 ? -3.358 33.418 11.371 1.00 51.84 126 VAL A CA 1
ATOM 3145 C C . VAL D 3 139 ? -2.963 34.653 12.164 1.00 51.18 126 VAL A C 1
ATOM 3146 O O . VAL D 3 139 ? -2.963 34.625 13.401 1.00 62.37 126 VAL A O 1
ATOM 3150 N N . ASN D 3 140 ? -2.622 35.732 11.458 1.00 54.41 127 ASN A N 1
ATOM 3151 C CA . ASN D 3 140 ? -2.336 36.990 12.136 1.00 62.89 127 ASN A CA 1
ATOM 3152 C C . ASN D 3 140 ? -3.606 37.741 12.511 1.00 64.29 127 ASN A C 1
ATOM 3153 O O . ASN D 3 140 ? -3.599 38.514 13.474 1.00 63.63 127 ASN A O 1
ATOM 3158 N N . GLU D 3 141 ? -4.699 37.532 11.773 1.00 67.00 128 GLU A N 1
ATOM 3159 C CA . GLU D 3 141 ? -5.931 38.259 12.064 1.00 63.23 128 GLU A CA 1
ATOM 3160 C C . GLU D 3 141 ? -6.529 37.829 13.398 1.00 52.32 128 GLU A C 1
ATOM 3161 O O . GLU D 3 141 ? -7.047 38.664 14.150 1.00 54.21 128 GLU A O 1
ATOM 3167 N N . ILE D 3 142 ? -6.465 36.533 13.708 1.00 53.80 129 ILE A N 1
ATOM 3168 C CA . ILE D 3 142 ? -6.917 36.052 15.012 1.00 47.28 129 ILE A CA 1
ATOM 3169 C C . ILE D 3 142 ? -6.064 36.655 16.119 1.00 50.72 129 ILE A C 1
ATOM 3170 O O . ILE D 3 142 ? -6.579 37.173 17.118 1.00 58.19 129 ILE A O 1
ATOM 3175 N N . LEU D 3 143 ? -4.740 36.596 15.952 1.00 45.15 130 LEU A N 1
ATOM 3176 C CA . LEU D 3 143 ? -3.840 37.074 16.995 1.00 41.45 130 LEU A CA 1
ATOM 3177 C C . LEU D 3 143 ? -4.018 38.566 17.245 1.00 49.62 130 LEU A C 1
ATOM 3178 O O . LEU D 3 143 ? -4.089 39.000 18.398 1.00 61.40 130 LEU A O 1
ATOM 3183 N N . ASN D 3 144 ? -4.098 39.367 16.182 1.00 45.24 131 ASN A N 1
ATOM 3184 C CA . ASN D 3 144 ? -4.235 40.806 16.369 1.00 44.75 131 ASN A CA 1
ATOM 3185 C C . ASN D 3 144 ? -5.615 41.161 16.905 1.00 48.71 131 ASN A C 1
ATOM 3186 O O . ASN D 3 144 ? -5.745 42.046 17.760 1.00 63.74 131 ASN A O 1
ATOM 3191 N N . ARG D 3 145 ? -6.653 40.475 16.421 1.00 51.76 132 ARG A N 1
ATOM 3192 C CA . ARG D 3 145 ? -7.998 40.700 16.943 1.00 51.83 132 ARG A CA 1
ATOM 3193 C C . ARG D 3 145 ? -8.046 40.456 18.448 1.00 52.89 132 ARG A C 1
ATOM 3194 O O . ARG D 3 145 ? -8.539 41.296 19.209 1.00 42.03 132 ARG A O 1
ATOM 3202 N N . LEU D 3 146 ? -7.525 39.308 18.895 1.00 58.58 133 LEU A N 1
ATOM 3203 C CA . LEU D 3 146 ? -7.453 39.041 20.329 1.00 44.32 133 LEU A CA 1
ATOM 3204 C C . LEU D 3 146 ? -6.547 40.032 21.042 1.00 46.75 133 LEU A C 1
ATOM 3205 O O . LEU D 3 146 ? -6.770 40.341 22.218 1.00 45.78 133 LEU A O 1
ATOM 3210 N N . GLU D 3 147 ? -5.520 40.531 20.353 1.00 51.06 134 GLU A N 1
ATOM 3211 C CA . GLU D 3 147 ? -4.600 41.473 20.975 1.00 48.48 134 GLU A CA 1
ATOM 3212 C C . GLU D 3 147 ? -5.283 42.799 21.271 1.00 45.80 134 GLU A C 1
ATOM 3213 O O . GLU D 3 147 ? -4.991 43.428 22.294 1.00 40.12 134 GLU A O 1
ATOM 3219 N N . LYS D 3 148 ? -6.201 43.232 20.403 1.00 47.72 135 LYS A N 1
ATOM 3220 C CA . LYS D 3 148 ? -6.913 44.478 20.654 1.00 44.84 135 LYS A CA 1
ATOM 3221 C C . LYS D 3 148 ? -7.802 44.402 21.890 1.00 43.66 135 LYS A C 1
ATOM 3222 O O . LYS D 3 148 ? -8.145 45.447 22.452 1.00 50.58 135 LYS A O 1
ATOM 3228 N N . THR D 3 149 ? -8.181 43.202 22.328 1.00 43.29 136 THR A N 1
ATOM 3229 C CA . THR D 3 149 ? -8.960 43.035 23.548 1.00 34.80 136 THR A CA 1
ATOM 3230 C C . THR D 3 149 ? -8.095 42.726 24.762 1.00 43.16 136 THR A C 1
ATOM 3231 O O . THR D 3 149 ? -8.632 42.581 25.864 1.00 46.54 136 THR A O 1
ATOM 3235 N N . LYS D 3 150 ? -6.777 42.617 24.590 1.00 46.80 137 LYS A N 1
ATOM 3236 C CA . LYS D 3 150 ? -5.903 42.288 25.708 1.00 43.69 137 LYS A CA 1
ATOM 3237 C C . LYS D 3 150 ? -5.962 43.375 26.773 1.00 44.59 137 LYS A C 1
ATOM 3238 O O . LYS D 3 150 ? -6.013 44.569 26.467 1.00 52.28 137 LYS A O 1
ATOM 3244 N N . VAL D 3 151 ? -5.964 42.952 28.032 1.00 42.39 138 VAL A N 1
ATOM 3245 C CA . VAL D 3 151 ? -5.958 43.873 29.160 1.00 29.81 138 VAL A CA 1
ATOM 3246 C C . VAL D 3 151 ? -5.217 43.201 30.306 1.00 29.86 138 VAL A C 1
ATOM 3247 O O . VAL D 3 151 ? -5.292 41.983 30.477 1.00 43.82 138 VAL A O 1
ATOM 3251 N N . GLU D 3 152 ? -4.469 43.990 31.071 1.00 30.42 139 GLU A N 1
ATOM 3252 C CA . GLU D 3 152 ? -3.691 43.478 32.192 1.00 30.82 139 GLU A CA 1
ATOM 3253 C C . GLU D 3 152 ? -4.461 43.684 33.490 1.00 30.31 139 GLU A C 1
ATOM 3254 O O . GLU D 3 152 ? -5.041 44.752 33.710 1.00 34.90 139 GLU A O 1
ATOM 3260 N N . ARG D 3 153 ? -4.466 42.662 34.344 1.00 30.25 140 ARG A N 1
ATOM 3261 C CA . ARG D 3 153 ? -5.193 42.697 35.604 1.00 29.93 140 ARG A CA 1
ATOM 3262 C C . ARG D 3 153 ? -4.341 42.096 36.708 1.00 30.82 140 ARG A C 1
ATOM 3263 O O . ARG D 3 153 ? -3.472 41.259 36.465 1.00 31.48 140 ARG A O 1
ATOM 3271 N N . PHE D 3 154 ? -4.621 42.512 37.941 1.00 31.02 141 PHE A N 1
ATOM 3272 C CA . PHE D 3 154 ? -3.960 41.980 39.129 1.00 32.05 141 PHE A CA 1
ATOM 3273 C C . PHE D 3 154 ? -5.027 41.449 40.080 1.00 42.38 141 PHE A C 1
ATOM 3274 O O . PHE D 3 154 ? -5.269 42.022 41.152 1.00 48.62 141 PHE A O 1
ATOM 3282 N N . PRO D 3 155 ? -5.681 40.353 39.715 1.00 37.40 142 PRO A N 1
ATOM 3283 C CA . PRO D 3 155 ? -6.847 39.896 40.469 1.00 30.79 142 PRO A CA 1
ATOM 3284 C C . PRO D 3 155 ? -6.465 39.209 41.769 1.00 35.60 142 PRO A C 1
ATOM 3285 O O . PRO D 3 155 ? -5.338 38.751 41.965 1.00 36.08 142 PRO A O 1
ATOM 3289 N N . ASP D 3 156 ? -7.453 39.124 42.654 1.00 41.70 143 ASP A N 1
ATOM 3290 C CA . ASP D 3 156 ? -7.386 38.269 43.830 1.00 33.11 143 ASP A CA 1
ATOM 3291 C C . ASP D 3 156 ? -8.173 37.018 43.470 1.00 38.97 143 ASP A C 1
ATOM 3292 O O . ASP D 3 156 ? -9.407 37.035 43.451 1.00 48.11 143 ASP A O 1
ATOM 3297 N N . LEU D 3 157 ? -7.461 35.928 43.214 1.00 33.85 144 LEU A N 1
ATOM 3298 C CA . LEU D 3 157 ? -8.112 34.789 42.586 1.00 33.81 144 LEU A CA 1
ATOM 3299 C C . LEU D 3 157 ? -8.923 33.983 43.589 1.00 36.65 144 LEU A C 1
ATOM 3300 O O . LEU D 3 157 ? -10.013 33.501 43.261 1.00 43.96 144 LEU A O 1
ATOM 3305 N N . ALA D 3 158 ? -8.415 33.836 44.813 1.00 36.09 145 ALA A N 1
ATOM 3306 C CA . ALA D 3 158 ? -9.168 33.133 45.845 1.00 43.45 145 ALA A CA 1
ATOM 3307 C C . ALA D 3 158 ? -10.474 33.852 46.158 1.00 51.65 145 ALA A C 1
ATOM 3308 O O . ALA D 3 158 ? -11.519 33.213 46.338 1.00 53.77 145 ALA A O 1
ATOM 3310 N N . ALA D 3 159 ? -10.436 35.183 46.222 1.00 44.78 146 ALA A N 1
ATOM 3311 C CA . ALA D 3 159 ? -11.654 35.939 46.488 1.00 49.58 146 ALA A CA 1
ATOM 3312 C C . ALA D 3 159 ? -12.628 35.847 45.320 1.00 40.60 146 ALA A C 1
ATOM 3313 O O . ALA D 3 159 ? -13.848 35.795 45.522 1.00 48.21 146 ALA A O 1
ATOM 3315 N N . GLU D 3 160 ? -12.112 35.822 44.091 1.00 32.40 147 GLU A N 1
ATOM 3316 C CA . GLU D 3 160 ? -12.988 35.745 42.928 1.00 40.64 147 GLU A CA 1
ATOM 3317 C C . GLU D 3 160 ? -13.665 34.383 42.834 1.00 45.56 147 GLU A C 1
ATOM 3318 O O . GLU D 3 160 ? -14.883 34.295 42.620 1.00 56.24 147 GLU A O 1
ATOM 3324 N N . LYS D 3 161 ? -12.894 33.304 42.996 1.00 33.45 148 LYS A N 1
ATOM 3325 C CA . LYS D 3 161 ? -13.512 31.984 43.038 1.00 42.25 148 LYS A CA 1
ATOM 3326 C C . LYS D 3 161 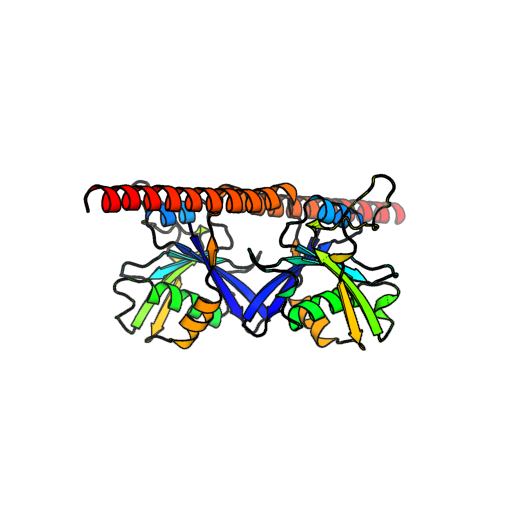? -14.472 31.864 44.212 1.00 44.92 148 LYS A C 1
ATOM 3327 O O . LYS D 3 161 ? -15.487 31.164 44.115 1.00 45.19 148 LYS A O 1
ATOM 3333 N N . GLU D 3 162 ? -14.177 32.549 45.322 1.00 42.46 149 GLU A N 1
ATOM 3334 C CA . GLU D 3 162 ? -15.120 32.587 46.434 1.00 48.34 149 GLU A CA 1
ATOM 3335 C C . GLU D 3 162 ? -16.427 33.250 46.019 1.00 53.69 149 GLU A C 1
ATOM 3336 O O . GLU D 3 162 ? -17.509 32.788 46.396 1.00 62.70 149 GLU A O 1
ATOM 3342 N N . CYS D 3 163 ? -16.349 34.332 45.240 1.00 38.29 150 CYS A N 1
ATOM 3343 C CA . CYS D 3 163 ? -17.561 34.952 44.714 1.00 33.08 150 CYS A CA 1
ATOM 3344 C C . CYS D 3 163 ? -18.340 33.974 43.847 1.00 45.18 150 CYS A C 1
ATOM 3345 O O . CYS D 3 163 ? -19.560 33.830 43.994 1.00 51.65 150 CYS A O 1
ATOM 3348 N N . ARG D 3 164 ? -17.648 33.294 42.931 1.00 33.53 151 ARG A N 1
ATOM 3349 C CA . ARG D 3 164 ? -18.322 32.324 42.073 1.00 34.14 151 ARG A CA 1
ATOM 3350 C C . ARG D 3 164 ? -19.038 31.263 42.902 1.00 39.96 151 ARG A C 1
ATOM 3351 O O . ARG D 3 164 ? -20.205 30.934 42.648 1.00 38.48 151 ARG A O 1
ATOM 3359 N N . ASP D 3 165 ? -18.355 30.733 43.918 1.00 36.77 152 ASP A N 1
ATOM 3360 C CA . ASP D 3 165 ? -18.952 29.705 44.761 1.00 47.14 152 ASP A CA 1
ATOM 3361 C C . ASP D 3 165 ? -20.121 30.246 45.574 1.00 59.44 152 ASP A C 1
ATOM 3362 O O . ASP D 3 165 ? -21.090 29.519 45.816 1.00 63.22 152 ASP A O 1
ATOM 3367 N N . ARG D 3 166 ? -20.054 31.506 46.007 1.00 52.56 153 ARG A N 1
ATOM 3368 C CA . ARG D 3 166 ? -21.194 32.098 46.696 1.00 38.10 153 ARG A CA 1
ATOM 3369 C C . ARG D 3 166 ? -22.390 32.220 45.764 1.00 43.32 153 ARG A C 1
ATOM 3370 O O . ARG D 3 166 ? -23.530 31.975 46.175 1.00 51.15 153 ARG A O 1
ATOM 3378 N N . GLU D 3 167 ? -22.148 32.590 44.504 1.00 36.54 154 GLU A N 1
ATOM 3379 C CA . GLU D 3 167 ? -23.229 32.628 43.525 1.00 36.57 154 GLU A CA 1
ATOM 3380 C C . GLU D 3 167 ? -23.850 31.250 43.350 1.00 40.97 154 GLU A C 1
ATOM 3381 O O . GLU D 3 167 ? -25.080 31.113 43.307 1.00 43.08 154 GLU A O 1
ATOM 3387 N N . GLU D 3 168 ? -23.013 30.215 43.245 1.00 43.28 155 GLU A N 1
ATOM 3388 C CA . GLU D 3 168 ? -23.535 28.856 43.131 1.00 44.64 155 GLU A CA 1
ATOM 3389 C C . GLU D 3 168 ? -24.367 28.480 44.351 1.00 42.71 155 GLU A C 1
ATOM 3390 O O . GLU D 3 168 ? -25.455 27.905 44.222 1.00 59.66 155 GLU A O 1
ATOM 3396 N N . ARG D 3 169 ? -23.871 28.811 45.545 1.00 42.67 156 ARG A N 1
ATOM 3397 C CA . ARG D 3 169 ? -24.603 28.521 46.773 1.00 47.06 156 ARG A CA 1
ATOM 3398 C C . ARG D 3 169 ? -25.969 29.200 46.775 1.00 50.93 156 ARG A C 1
ATOM 3399 O O . ARG D 3 169 ? -26.992 28.559 47.043 1.00 59.12 156 ARG A O 1
ATOM 3407 N N . ASN D 3 170 ? -26.003 30.503 46.481 1.00 49.10 157 ASN A N 1
ATOM 3408 C CA . ASN D 3 170 ? -27.272 31.222 46.451 1.00 44.35 157 ASN A CA 1
ATOM 3409 C C . ASN D 3 170 ? -28.224 30.610 45.435 1.00 53.48 157 ASN A C 1
ATOM 3410 O O . ASN D 3 170 ? -29.433 30.498 45.687 1.00 52.03 157 ASN A O 1
ATOM 3415 N N . GLU D 3 171 ? -27.695 30.211 44.276 1.00 43.19 158 GLU A N 1
ATOM 3416 C CA . GLU D 3 171 ? -28.534 29.598 43.254 1.00 45.78 158 GLU A CA 1
ATOM 3417 C C . GLU D 3 171 ? -29.158 28.308 43.768 1.00 63.54 158 GLU A C 1
ATOM 3418 O O . GLU D 3 171 ? -30.367 28.088 43.623 1.00 68.13 158 GLU A O 1
ATOM 3424 N N . LYS D 3 172 ? -28.349 27.445 44.395 1.00 62.15 159 LYS A N 1
ATOM 3425 C CA . LYS D 3 172 ? -28.893 26.196 44.920 1.00 59.74 159 LYS A CA 1
ATOM 3426 C C . LYS D 3 172 ? -29.905 26.452 46.034 1.00 58.38 159 LYS A C 1
ATOM 3427 O O . LYS D 3 172 ? -30.912 25.739 46.128 1.00 67.19 159 LYS A O 1
ATOM 3433 N N . LYS D 3 173 ? -29.678 27.476 46.861 1.00 54.57 160 LYS A N 1
ATOM 3434 C CA . LYS D 3 173 ? -30.625 27.793 47.925 1.00 55.52 160 LYS A CA 1
ATOM 3435 C C . LYS D 3 173 ? -31.970 28.212 47.347 1.00 52.46 160 LYS A C 1
ATOM 3436 O O . LYS D 3 173 ? -33.024 27.718 47.771 1.00 59.40 160 LYS A O 1
ATOM 3442 N N . ALA D 3 174 ? -31.954 29.126 46.373 1.00 50.72 161 ALA A N 1
ATOM 3443 C CA . ALA D 3 174 ? -33.200 29.528 45.728 1.00 51.50 161 ALA A CA 1
ATOM 3444 C C . ALA D 3 174 ? -33.874 28.342 45.050 1.00 53.73 161 ALA A C 1
ATOM 3445 O O . ALA D 3 174 ? -35.109 28.241 45.034 1.00 64.78 161 ALA A O 1
ATOM 3447 N N . GLN D 3 175 ? -33.078 27.427 44.492 1.00 53.93 162 GLN A N 1
ATOM 3448 C CA . GLN D 3 175 ? -33.638 26.245 43.845 1.00 56.90 162 GLN A CA 1
ATOM 3449 C C . GLN D 3 175 ? -34.402 25.382 44.843 1.00 59.30 162 GLN A C 1
ATOM 3450 O O . GLN D 3 175 ? -35.581 25.069 44.638 1.00 63.69 162 GLN A O 1
ATOM 3456 N N . ILE D 3 176 ? -33.744 24.986 45.937 1.00 62.77 163 ILE A N 1
ATOM 3457 C CA . ILE D 3 176 ? -34.403 24.099 46.890 1.00 62.28 163 ILE A CA 1
ATOM 3458 C C . ILE D 3 176 ? -35.556 24.811 47.587 1.00 63.17 163 ILE A C 1
ATOM 3459 O O . ILE D 3 176 ? -36.504 24.163 48.046 1.00 66.16 163 ILE A O 1
ATOM 3464 N N . GLN D 3 177 ? -35.505 26.142 47.680 1.00 60.87 164 GLN A N 1
ATOM 3465 C CA . GLN D 3 177 ? -36.673 26.884 48.144 1.00 61.83 164 GLN A CA 1
ATOM 3466 C C . GLN D 3 177 ? -37.841 26.709 47.178 1.00 63.49 164 GLN A C 1
ATOM 3467 O O . GLN D 3 177 ? -38.978 26.439 47.593 1.00 66.20 164 GLN A O 1
ATOM 3473 N N . GLU D 3 178 ? -37.567 26.842 45.876 1.00 62.11 165 GLU A N 1
ATOM 3474 C CA . GLU D 3 178 ? -38.609 26.648 44.872 1.00 63.84 165 GLU A CA 1
ATOM 3475 C C . GLU D 3 178 ? -39.189 25.240 44.940 1.00 67.28 165 GLU A C 1
ATOM 3476 O O . GLU D 3 178 ? -40.405 25.055 44.809 1.00 85.17 165 GLU A O 1
ATOM 3482 N N . MET D 3 179 ? -38.337 24.231 45.144 1.00 67.86 166 MET A N 1
ATOM 3483 C CA . MET D 3 179 ? -38.846 22.869 45.275 1.00 71.15 166 MET A CA 1
ATOM 3484 C C . MET D 3 179 ? -39.666 22.703 46.547 1.00 73.94 166 MET A C 1
ATOM 3485 O O . MET D 3 179 ? -40.672 21.983 46.552 1.00 77.06 166 MET A O 1
ATOM 3490 N N . LYS D 3 180 ? -39.250 23.351 47.638 1.00 73.41 167 LYS A N 1
ATOM 3491 C CA . LYS D 3 180 ? -40.006 23.265 48.883 1.00 78.41 167 LYS A CA 1
ATOM 3492 C C . LYS D 3 180 ? -41.416 23.817 48.706 1.00 76.17 167 LYS A C 1
ATOM 3493 O O . LYS D 3 180 ? -42.404 23.153 49.049 1.00 79.69 167 LYS A O 1
ATOM 3499 N N . LYS D 3 181 ? -41.530 25.030 48.158 1.00 74.61 168 LYS A N 1
ATOM 3500 C CA . LYS D 3 181 ? -42.853 25.590 47.895 1.00 75.47 168 LYS A CA 1
ATOM 3501 C C . LYS D 3 181 ? -43.636 24.719 46.920 1.00 78.20 168 LYS A C 1
ATOM 3502 O O . LYS D 3 181 ? -44.851 24.531 47.075 1.00 83.98 168 LYS A O 1
ATOM 3508 N N . ARG D 3 182 ? -42.949 24.167 45.916 1.00 77.24 169 ARG A N 1
ATOM 3509 C CA . ARG D 3 182 ? -43.620 23.360 44.902 1.00 79.85 169 ARG A CA 1
ATOM 3510 C C . ARG D 3 182 ? -44.259 22.120 45.514 1.00 88.51 169 ARG A C 1
ATOM 3511 O O . ARG D 3 182 ? -45.456 21.869 45.332 1.00 87.22 169 ARG A O 1
ATOM 3513 N N . GLU D 3 183 ? -43.474 21.330 46.252 1.00 86.15 170 GLU A N 1
ATOM 3514 C CA . GLU D 3 183 ? -44.021 20.114 46.840 1.00 88.32 170 GLU A CA 1
ATOM 3515 C C . GLU D 3 183 ? -45.003 20.427 47.962 1.00 90.45 170 GLU A C 1
ATOM 3516 O O . GLU D 3 183 ? -45.900 19.621 48.236 1.00 94.53 170 GLU A O 1
ATOM 3522 N N . LYS D 3 184 ? -44.853 21.577 48.624 1.00 87.99 171 LYS A N 1
ATOM 3523 C CA . LYS D 3 184 ? -45.875 22.029 49.564 1.00 96.49 171 LYS A CA 1
ATOM 3524 C C . LYS D 3 184 ? -47.226 22.173 48.870 1.00 93.33 171 LYS A C 1
ATOM 3525 O O . LYS D 3 184 ? -48.202 21.494 49.222 1.00 98.47 171 LYS A O 1
ATOM 3531 N N . GLU D 3 185 ? -47.303 23.077 47.886 1.00 92.86 172 GLU A N 1
ATOM 3532 C CA . GLU D 3 185 ? -48.558 23.277 47.164 1.00 97.87 172 GLU A CA 1
ATOM 3533 C C . GLU D 3 185 ? -49.065 21.970 46.561 1.00 108.99 172 GLU A C 1
ATOM 3534 O O . GLU D 3 185 ? -50.278 21.721 46.529 1.00 122.86 172 GLU A O 1
ATOM 3540 N N . GLU D 3 186 ? -48.151 21.115 46.094 1.00 102.44 173 GLU A N 1
ATOM 3541 C CA . GLU D 3 186 ? -48.557 19.827 45.537 1.00 110.60 173 GLU A CA 1
ATOM 3542 C C . GLU D 3 186 ? -49.237 18.955 46.589 1.00 125.56 173 GLU A C 1
ATOM 3543 O O . GLU D 3 186 ? -50.269 18.330 46.315 1.00 119.58 173 GLU A O 1
ATOM 3549 N N . MET D 3 187 ? -48.674 18.897 47.799 1.00 126.02 174 MET A N 1
ATOM 3550 C CA . MET D 3 187 ? -49.301 18.122 48.867 1.00 123.58 174 MET A CA 1
ATOM 3551 C C . MET D 3 187 ? -50.657 18.703 49.245 1.00 115.16 174 MET A C 1
ATOM 3552 O O . MET D 3 187 ? -51.585 17.959 49.590 1.00 118.21 174 MET A O 1
ATOM 3557 N N . LYS D 3 188 ? -50.794 20.030 49.193 1.00 117.49 175 LYS A N 1
ATOM 3558 C CA . LYS D 3 188 ? -52.096 20.635 49.467 1.00 109.15 175 LYS A CA 1
ATOM 3559 C C . LYS D 3 188 ? -53.128 20.206 48.428 1.00 121.52 175 LYS A C 1
ATOM 3560 O O . LYS D 3 188 ? -54.243 19.784 48.772 1.00 117.06 175 LYS A O 1
ATOM 3566 N N . LYS D 3 189 ? -52.765 20.296 47.145 1.00 115.05 176 LYS A N 1
ATOM 3567 C CA . LYS D 3 189 ? -53.679 19.921 46.070 1.00 118.69 176 LYS A CA 1
ATOM 3568 C C . LYS D 3 189 ? -54.063 18.449 46.155 1.00 127.25 176 LYS A C 1
ATOM 3569 O O . LYS D 3 189 ? -55.249 18.105 46.211 1.00 145.34 176 LYS A O 1
ATOM 3575 N N . LYS D 3 190 ? -53.067 17.557 46.159 1.00 123.31 177 LYS A N 1
ATOM 3576 C CA . LYS D 3 190 ? -53.355 16.127 46.208 1.00 122.37 177 LYS A CA 1
ATOM 3577 C C . LYS D 3 190 ? -54.000 15.716 47.525 1.00 126.85 177 LYS A C 1
ATOM 3578 O O . LYS D 3 190 ? -54.590 14.632 47.604 1.00 133.04 177 LYS A O 1
ATOM 3584 N N . ARG D 3 191 ? -53.915 16.561 48.553 1.00 123.87 178 ARG A N 1
ATOM 3585 C CA . ARG D 3 191 ? -54.659 16.321 49.784 1.00 127.40 178 ARG A CA 1
ATOM 3586 C C . ARG D 3 191 ? -56.138 16.634 49.598 1.00 131.10 178 ARG A C 1
ATOM 3587 O O . ARG D 3 191 ? -56.992 15.746 49.701 1.00 136.25 178 ARG A O 1
ATOM 3595 N N . GLU D 3 192 ? -56.457 17.895 49.311 1.00 128.76 179 GLU A N 1
ATOM 3596 C CA . GLU D 3 192 ? -57.842 18.349 49.313 1.00 132.17 179 GLU A CA 1
ATOM 3597 C C . GLU D 3 192 ? -58.590 18.024 48.026 1.00 134.96 179 GLU A C 1
ATOM 3598 O O . GLU D 3 192 ? -59.781 18.339 47.928 1.00 138.28 179 GLU A O 1
ATOM 3604 N N . MET D 3 193 ? -57.937 17.406 47.047 1.00 133.96 180 MET A N 1
ATOM 3605 C CA . MET D 3 193 ? -58.605 17.041 45.803 1.00 136.84 180 MET A CA 1
ATOM 3606 C C . MET D 3 193 ? -58.784 15.530 45.701 1.00 141.40 180 MET A C 1
ATOM 3607 O O . MET D 3 193 ? -59.905 15.031 45.608 1.00 146.67 180 MET A O 1
#

B-factor: mean 62.51, std 22.58, range [19.32, 146.94]

Sequence (361 aa):
MVFYFTSSSVNSSAYTIYMGKDKYENEDLIKHGWPEDIWFHVDKLSSAHVYLRLHKGENIEDIPKEVLMDCAHLVKANSIQGCKMNNVNVVYTPWSNLKKTADMDVGQIGFHRQKDVKIVTVEKKVNEILNRLEKTKVERFPDLAAEKECRDREERNEKKAQIQEMKKREKEEMKKKREMDMVFYFTSSSVNSSAYTIYMGKDKYENEDLIKHGWPEDIWFHVDKLSSAHVYLRLHKGENIEDIPKEVLMDCAHLVKANSIQGCKMNNVNVVYTPWSNLKKTADMDVGQIGFHRQKDVKIVTVEKKVNEILNRLEKTKVERFPDLAAEKECRDREERNEKKAQIQEMKKREKEEMKKKREM

Secondary structure (DSSP, 8-state):
-EEEEEEE-TTS-EEEEEEESSHHHHHHHHHH--TTEEEEEETTS----EEEEPPTT--GGG--HHHHHHHHHHHHHT-TTTTT-SEEEEEEEEGGGEE--TTS-TT--EES-GGG-EEEEEES--HHHHHHHHHT-EEE---HHHHHHHHHHHHHHHHHHHHHHHHHHHHHHHHHHHH-/-EEEEEEE-TTS-EEEEEEE-SHHHHHHHHHH--TTEEEEEESSS-B-EEEEE--TT--GGG--HHHHHHHHHHHHHTBTTTTT-SEEEEEEEEGGGEE--TTSPTT--EES-STT-EEEEEES--HHHHHHHHHT-EEE---HHHHHHHHHHHHHHHHHHHHHHHHHHHHHHHHHHHHT-

Nearest PDB structures (foldseek):
  7eoe-assembly1_B  TM=9.936E-01  e=7.219E-30  Homo sapiens
  8woh-assembly1_B  TM=9.973E-01  e=6.731E-29  Homo sapiens
  8s1u-assembly1_H  TM=8.587E-01  e=1.638E-08  Bacillus subtilis subsp. subtilis str. 168
  5h3w-assembly1_A  TM=8.247E-01  e=2.557E-07  Streptococcus suis
  4yzc-assembly1_A  TM=1.859E-01  e=2.777E+00  Homo sapiens

Solvent-accessible surface area: 20808 Å² total; per-residue (Å²): 75,0,44,31,3,32,1,34,16,145,63,29,23,20,11,53,0,7,5,2,114,74,145,163,32,7,23,58,2,14,130,49,3,47,63,22,0,5,10,0,26,2,73,93,46,71,14,3,12,0,0,0,51,7,74,70,83,45,77,26,120,92,18,30,151,64,0,24,35,5,0,0,16,7,0,2,29,28,1,126,93,0,44,146,96,92,96,9,57,0,17,19,0,24,43,51,0,16,86,78,53,108,128,38,114,69,12,94,27,10,43,98,106,130,200,53,40,62,94,25,67,0,127,42,95,52,106,134,35,27,91,80,1,89,166,18,79,78,103,67,50,18,38,30,54,14,28,41,62,8,27,41,87,16,62,121,47,52,97,128,27,83,91,132,87,68,133,131,122,90,152,95,108,131,108,128,154,159,103,150,162,35,0,32,36,3,37,1,39,12,129,74,29,23,22,10,55,0,8,12,10,129,49,110,148,29,6,44,58,0,14,150,35,3,36,63,24,0,4,8,0,23,1,34,193,62,74,21,26,15,0,0,0,44,8,75,105,73,40,76,27,122,83,22,23,149,53,0,20,32,6,0,0,8,11,0,2,35,69,2,116,100,0,40,172,84,95,105,5,66,0,14,15,0,22,41,56,0,15,24,80,76,112,132,58,100,74,28,33,25,18,57,113,103,135,178,43,35,64,97,24,62,0,130,135,97,46,88,143,32,35,84,70,2,85,150,18,73,61,90,48,50,16,37,28,54,16,41,46,62,9,21,38,93,3,72,123,46,65,116,132,35,81,81,80,109,99,135,121,50,108,151,94,96,116,110,136,169,189,130,196